Protein AF-A0AAV7UGP8-F1 (afdb_monomer)

Structure (mmCIF, N/CA/C/O backbone):
data_AF-A0AAV7UGP8-F1
#
_entry.id   AF-A0AAV7UGP8-F1
#
loop_
_atom_site.group_PDB
_atom_site.id
_atom_site.type_symbol
_atom_site.label_atom_id
_atom_site.label_alt_id
_atom_site.label_comp_id
_atom_site.label_asym_id
_atom_site.label_entity_id
_atom_site.label_seq_id
_atom_site.pdbx_PDB_ins_code
_atom_site.Cartn_x
_atom_site.Cartn_y
_atom_site.Cartn_z
_atom_site.occupancy
_atom_site.B_iso_or_equiv
_atom_site.auth_seq_id
_atom_site.auth_comp_id
_atom_site.auth_asym_id
_atom_site.auth_atom_id
_atom_site.pdbx_PDB_model_num
ATOM 1 N N . MET A 1 1 ? 18.758 15.393 -2.197 1.00 51.97 1 MET A N 1
ATOM 2 C CA . MET A 1 1 ? 19.841 15.661 -3.174 1.00 51.97 1 MET A CA 1
ATOM 3 C C . MET A 1 1 ? 19.846 14.653 -4.324 1.00 51.97 1 MET A C 1
ATOM 5 O O . MET A 1 1 ? 19.857 15.101 -5.458 1.00 51.97 1 MET A O 1
ATOM 9 N N . ARG A 1 2 ? 19.736 13.336 -4.076 1.00 69.69 2 ARG A N 1
ATOM 10 C CA . ARG A 1 2 ? 19.696 12.312 -5.143 1.00 69.69 2 ARG A CA 1
ATOM 11 C C . ARG A 1 2 ? 18.508 12.384 -6.105 1.00 69.69 2 ARG A C 1
ATOM 13 O O . ARG A 1 2 ? 18.719 12.202 -7.291 1.00 69.69 2 ARG A O 1
ATOM 20 N N . GLY A 1 3 ? 17.309 12.749 -5.644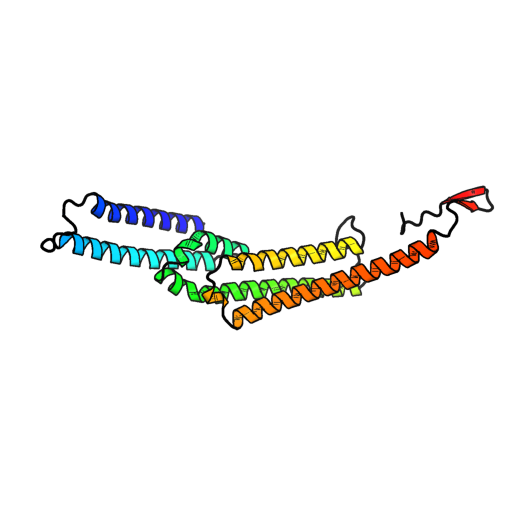 1.00 77.06 3 GLY A N 1
ATOM 21 C CA . GLY A 1 3 ? 16.155 12.913 -6.545 1.00 77.06 3 GLY A CA 1
ATOM 22 C C . GLY A 1 3 ? 16.408 13.893 -7.700 1.00 77.06 3 GLY A C 1
ATOM 23 O O . GLY A 1 3 ? 15.997 13.623 -8.817 1.00 77.06 3 GLY A O 1
ATOM 24 N N . LYS A 1 4 ? 17.168 14.975 -7.462 1.00 82.94 4 LYS A N 1
ATOM 25 C CA . LYS A 1 4 ? 17.559 15.919 -8.521 1.00 82.94 4 LYS A CA 1
ATOM 26 C C . LYS A 1 4 ? 18.485 15.263 -9.552 1.00 82.94 4 LYS A C 1
ATOM 28 O O . LYS A 1 4 ? 18.285 15.472 -10.737 1.00 82.94 4 LYS A O 1
ATOM 33 N N . ILE A 1 5 ? 19.444 14.458 -9.091 1.00 84.31 5 ILE A N 1
ATOM 34 C CA . ILE A 1 5 ? 20.385 13.727 -9.953 1.00 84.31 5 ILE A CA 1
ATOM 35 C C . ILE A 1 5 ? 19.620 12.726 -10.825 1.00 84.31 5 ILE A C 1
ATOM 37 O O . ILE A 1 5 ? 19.787 12.725 -12.034 1.00 84.31 5 ILE A O 1
ATOM 41 N N . LEU A 1 6 ? 18.713 11.942 -10.232 1.00 82.38 6 LEU A N 1
ATOM 42 C CA . LEU A 1 6 ? 17.893 10.983 -10.979 1.00 82.38 6 LEU A CA 1
ATOM 43 C C . LEU A 1 6 ? 16.985 11.680 -12.004 1.00 82.38 6 LEU A C 1
ATOM 45 O O . LEU A 1 6 ? 16.821 11.191 -13.115 1.00 82.38 6 LEU A O 1
ATOM 49 N N . SER A 1 7 ? 16.407 12.836 -11.660 1.00 85.81 7 SER A N 1
ATOM 50 C CA . SER A 1 7 ? 15.623 13.630 -12.613 1.00 85.81 7 SER A CA 1
ATOM 51 C C . SER A 1 7 ? 16.471 14.195 -13.755 1.00 85.81 7 SER A C 1
ATOM 53 O O . SER A 1 7 ? 15.992 14.259 -14.882 1.00 85.81 7 SER A O 1
ATOM 55 N N . GLU A 1 8 ? 17.712 14.594 -13.479 1.00 89.00 8 GLU A N 1
ATOM 56 C CA . GLU A 1 8 ? 18.659 15.075 -14.488 1.00 89.00 8 GLU A CA 1
ATOM 57 C C . GLU A 1 8 ? 19.103 13.939 -15.422 1.00 89.00 8 GLU A C 1
ATOM 59 O O . GLU A 1 8 ? 19.105 14.122 -16.634 1.00 89.00 8 GLU A O 1
ATOM 64 N N . GLU A 1 9 ? 19.345 12.734 -14.892 1.00 87.75 9 GLU A N 1
ATOM 65 C CA . GLU A 1 9 ? 19.593 11.536 -15.706 1.00 87.75 9 GLU A CA 1
ATOM 66 C C . GLU A 1 9 ? 18.414 11.221 -16.639 1.00 87.75 9 GLU A C 1
ATOM 68 O O . GLU A 1 9 ? 18.616 11.029 -17.836 1.00 87.75 9 GLU A O 1
ATOM 73 N N . ILE A 1 10 ? 17.174 11.237 -16.130 1.00 87.19 10 ILE A N 1
ATOM 74 C CA . ILE A 1 10 ? 15.971 11.032 -16.960 1.00 87.19 10 ILE A CA 1
ATOM 75 C C . ILE A 1 10 ? 15.866 12.106 -18.049 1.00 87.19 10 ILE A C 1
ATOM 77 O O . ILE A 1 10 ? 15.453 11.812 -19.172 1.00 87.19 10 ILE A O 1
ATOM 81 N N . HIS A 1 11 ? 16.228 13.351 -17.733 1.00 90.06 11 HIS A N 1
ATOM 82 C CA . HIS A 1 11 ? 16.195 14.440 -18.701 1.00 90.06 11 HIS A CA 1
ATOM 83 C C . HIS A 1 11 ? 17.183 14.206 -19.847 1.00 90.06 11 HIS A C 1
ATOM 85 O O . HIS A 1 11 ? 16.774 14.269 -21.005 1.00 90.06 11 HIS A O 1
ATOM 91 N N . ILE A 1 12 ? 18.429 13.846 -19.527 1.00 89.75 12 ILE A N 1
ATOM 92 C CA . ILE A 1 12 ? 19.464 13.518 -20.518 1.00 89.75 12 ILE A CA 1
ATOM 93 C C . ILE A 1 12 ? 19.011 12.343 -21.394 1.00 89.75 12 ILE A C 1
ATOM 95 O O . ILE A 1 12 ? 19.065 12.430 -22.617 1.00 89.75 12 ILE A O 1
ATOM 99 N N . MET A 1 13 ? 18.475 11.276 -20.793 1.00 89.88 13 MET A N 1
ATOM 100 C CA . MET A 1 13 ? 17.951 10.130 -21.549 1.00 89.88 13 MET A CA 1
ATOM 101 C C . MET A 1 13 ? 16.828 10.529 -22.513 1.00 89.88 13 MET A C 1
ATOM 103 O O . MET A 1 13 ? 16.733 9.999 -23.619 1.00 89.88 13 MET A O 1
ATOM 107 N N . ASN A 1 14 ? 15.965 11.463 -22.111 1.00 90.56 14 ASN A N 1
ATOM 108 C CA . ASN A 1 14 ? 14.909 11.965 -22.979 1.00 90.56 14 ASN A CA 1
ATOM 109 C C . ASN A 1 14 ? 15.473 12.799 -24.142 1.00 90.56 14 ASN A C 1
ATOM 111 O O . ASN A 1 14 ? 14.975 12.677 -25.256 1.00 90.56 14 ASN A O 1
ATOM 115 N N . GLU A 1 15 ? 16.509 13.611 -23.923 1.00 92.62 15 GLU A N 1
ATOM 116 C CA . GLU A 1 15 ? 17.191 14.325 -25.012 1.00 92.62 15 GLU A CA 1
ATOM 117 C C . GLU A 1 15 ? 17.842 13.353 -26.005 1.00 92.62 15 GLU A C 1
ATOM 119 O O . GLU A 1 15 ? 17.643 13.481 -27.215 1.00 92.62 15 GLU A O 1
ATOM 124 N N . GLU A 1 16 ? 18.540 12.329 -25.505 1.00 90.69 16 GLU A N 1
ATOM 125 C CA . GLU A 1 16 ? 19.128 11.276 -26.338 1.00 90.69 16 GLU A CA 1
ATOM 126 C C . GLU A 1 16 ? 18.055 10.532 -27.143 1.00 90.69 16 GLU A C 1
ATOM 128 O O . GLU A 1 16 ? 18.223 10.308 -28.342 1.00 90.69 16 GLU A O 1
ATOM 133 N N . PHE A 1 17 ? 16.919 10.199 -26.521 1.00 90.38 17 PHE A N 1
ATOM 134 C CA . PHE A 1 17 ? 15.774 9.598 -27.205 1.00 90.38 17 PHE A CA 1
ATOM 135 C C . PHE A 1 17 ? 15.282 10.462 -28.374 1.00 90.38 17 PHE A C 1
ATOM 137 O O . PHE A 1 17 ? 15.068 9.941 -29.472 1.00 90.38 17 PHE A O 1
ATOM 144 N N . GLN A 1 18 ? 15.114 11.771 -28.158 1.00 91.88 18 GLN A N 1
ATOM 145 C CA . GLN A 1 18 ? 14.632 12.690 -29.194 1.00 91.88 18 GLN A CA 1
ATOM 146 C C . GLN A 1 18 ? 15.603 12.775 -30.374 1.00 91.88 18 GLN A C 1
ATOM 148 O O . GLN A 1 18 ? 15.162 12.805 -31.522 1.00 91.88 18 GLN A O 1
ATOM 153 N N . GLU A 1 19 ? 16.910 12.760 -30.117 1.00 90.56 19 GLU A N 1
ATOM 154 C CA . GLU A 1 19 ? 17.912 12.814 -31.183 1.00 90.56 19 GLU A CA 1
ATOM 155 C C . GLU A 1 19 ? 17.916 11.538 -32.034 1.00 90.56 19 GLU A C 1
ATOM 157 O O . GLU A 1 19 ? 17.979 11.600 -33.261 1.00 90.56 19 GLU A O 1
ATOM 162 N N . ILE A 1 20 ? 17.762 10.366 -31.415 1.00 88.00 20 ILE A N 1
ATOM 163 C CA . ILE A 1 20 ? 17.655 9.104 -32.162 1.00 88.00 20 ILE A CA 1
ATOM 164 C C . ILE A 1 20 ? 16.360 9.087 -32.982 1.00 88.00 20 ILE A C 1
ATOM 166 O O . ILE A 1 20 ? 16.349 8.644 -34.129 1.00 88.00 20 ILE A O 1
ATOM 170 N N . TRP A 1 21 ? 15.263 9.585 -32.411 1.00 88.81 21 TRP A N 1
ATOM 171 C CA . TRP A 1 21 ? 13.988 9.683 -33.114 1.00 88.81 21 TRP A CA 1
ATOM 172 C C . TRP A 1 21 ? 14.045 10.650 -34.305 1.00 88.81 21 TRP A C 1
ATOM 174 O O . TRP A 1 21 ? 13.476 10.362 -35.362 1.00 88.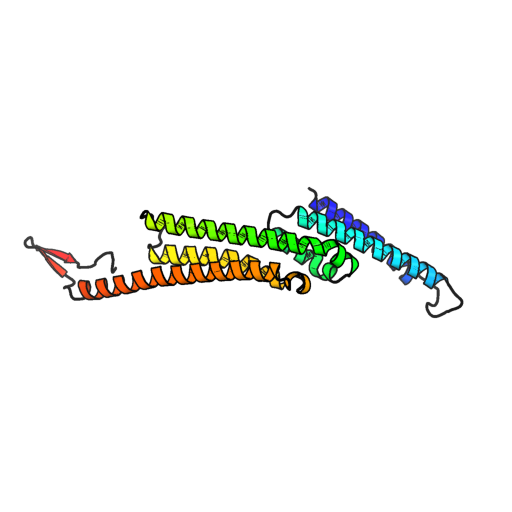81 21 TRP A O 1
ATOM 184 N N . ARG A 1 22 ? 14.788 11.755 -34.178 1.00 93.00 22 ARG A N 1
ATOM 185 C CA . ARG A 1 22 ? 15.008 12.730 -35.254 1.00 93.00 22 ARG A CA 1
ATOM 186 C C . ARG A 1 22 ? 15.620 12.087 -36.501 1.00 93.00 22 ARG A C 1
ATOM 188 O O . ARG A 1 22 ? 15.197 12.424 -37.603 1.00 93.00 22 ARG A O 1
ATOM 195 N N . VAL A 1 23 ? 16.526 11.115 -36.348 1.00 90.50 23 VAL A N 1
ATOM 196 C CA . VAL A 1 23 ? 17.113 10.375 -37.485 1.00 90.50 23 VAL A CA 1
ATOM 197 C C . VAL A 1 23 ? 16.028 9.757 -38.371 1.00 90.50 23 VAL A C 1
ATOM 199 O O . VAL A 1 23 ? 16.102 9.870 -39.592 1.00 90.50 23 VAL A O 1
ATOM 202 N N . PHE A 1 24 ? 14.980 9.173 -37.780 1.00 88.12 24 PHE A N 1
ATOM 203 C CA . PHE A 1 24 ? 13.864 8.618 -38.552 1.00 88.12 24 PHE A CA 1
ATOM 204 C C . PHE A 1 24 ? 12.996 9.705 -39.181 1.00 88.12 24 PHE A C 1
ATOM 206 O O . PHE A 1 24 ? 12.569 9.553 -40.323 1.00 88.12 24 PHE A O 1
ATOM 213 N N . GLN A 1 25 ? 12.747 10.807 -38.468 1.00 89.19 25 GLN A N 1
ATOM 214 C CA . GLN A 1 25 ? 11.935 11.914 -38.984 1.00 89.19 25 GLN A CA 1
ATOM 215 C C . GLN A 1 25 ? 12.581 12.624 -40.179 1.00 89.19 25 GLN A C 1
ATOM 217 O O . GLN A 1 25 ? 11.877 13.061 -41.085 1.00 89.19 25 GLN A O 1
ATOM 222 N N . GLU A 1 26 ? 13.908 12.744 -40.176 1.00 92.88 26 GLU A N 1
ATOM 223 C CA . GLU A 1 26 ? 14.679 13.448 -41.207 1.00 92.88 26 GLU A CA 1
ATOM 224 C C . GLU A 1 26 ? 15.231 12.507 -42.290 1.00 92.88 26 GLU A C 1
ATOM 226 O O . GLU A 1 26 ? 15.856 12.960 -43.258 1.00 92.88 26 GLU A O 1
ATOM 231 N N . SER A 1 27 ? 14.991 11.199 -42.149 1.00 90.12 27 SER A N 1
ATOM 232 C CA . SER A 1 27 ? 15.411 10.198 -43.124 1.00 90.12 27 SER A CA 1
ATOM 233 C C . SER A 1 27 ? 14.781 10.447 -44.499 1.00 90.12 27 SER A C 1
ATOM 235 O O . SER A 1 27 ? 13.629 10.859 -44.632 1.00 90.12 27 SER A O 1
ATOM 237 N N . LYS A 1 28 ? 15.568 10.215 -45.555 1.00 91.81 28 LYS A N 1
ATOM 238 C CA . LYS A 1 28 ? 15.144 10.394 -46.958 1.00 91.81 28 LYS A CA 1
ATOM 239 C C . LYS A 1 28 ? 14.916 9.073 -47.690 1.00 91.81 28 LYS A C 1
ATOM 241 O O . LYS A 1 28 ? 14.531 9.088 -48.857 1.00 91.81 28 LYS A O 1
ATOM 246 N N . TYR A 1 29 ? 15.215 7.954 -47.036 1.00 89.81 29 TYR A N 1
ATOM 247 C CA . TYR A 1 29 ? 15.029 6.622 -47.591 1.00 89.81 29 TYR A CA 1
ATOM 248 C C . TYR A 1 29 ? 13.560 6.191 -47.501 1.00 89.81 29 TYR A C 1
ATOM 250 O O . TYR A 1 29 ? 12.836 6.616 -46.604 1.00 89.81 29 TYR A O 1
ATOM 258 N N . ASP A 1 30 ? 13.125 5.332 -48.425 1.00 88.62 30 ASP A N 1
ATOM 259 C CA . ASP A 1 30 ? 11.835 4.643 -48.328 1.00 88.62 30 ASP A CA 1
ATOM 260 C C . ASP A 1 30 ? 11.996 3.409 -47.418 1.00 88.62 30 ASP A C 1
ATOM 262 O O . ASP A 1 30 ? 12.749 2.499 -47.776 1.00 88.62 30 ASP A O 1
ATOM 266 N N . PRO A 1 31 ? 11.310 3.329 -46.259 1.00 86.00 31 PRO A N 1
ATOM 267 C CA . PRO A 1 31 ? 11.387 2.173 -45.362 1.00 86.00 31 PRO A CA 1
ATOM 268 C C . PRO A 1 31 ? 10.914 0.853 -45.991 1.00 86.00 31 PRO A C 1
ATOM 270 O O . PRO A 1 31 ? 11.169 -0.214 -45.433 1.00 86.00 31 PRO A O 1
ATOM 273 N N . LEU A 1 32 ? 10.201 0.908 -47.122 1.00 87.94 32 LEU A N 1
ATOM 274 C CA . LEU A 1 32 ? 9.706 -0.262 -47.850 1.00 87.94 32 LEU A CA 1
ATOM 275 C C . LEU A 1 32 ? 10.648 -0.711 -48.981 1.00 87.94 32 LEU A C 1
ATOM 277 O O . LEU A 1 32 ? 10.407 -1.756 -49.596 1.00 87.94 32 LEU A O 1
ATOM 281 N N . ASP A 1 33 ? 11.728 0.030 -49.251 1.00 91.75 33 ASP A N 1
ATOM 282 C CA . ASP A 1 33 ? 12.728 -0.361 -50.244 1.00 91.75 33 ASP A CA 1
ATOM 283 C C . ASP A 1 33 ? 13.669 -1.439 -49.687 1.00 91.75 33 ASP A C 1
ATOM 285 O O . ASP A 1 33 ? 14.657 -1.165 -49.011 1.00 91.75 33 ASP A O 1
ATOM 289 N N . TYR A 1 34 ? 13.399 -2.693 -50.049 1.00 86.81 34 TYR A N 1
ATOM 290 C CA . TYR A 1 34 ? 14.199 -3.860 -49.662 1.00 86.81 34 TYR A CA 1
ATOM 291 C C . TYR A 1 34 ? 15.639 -3.859 -50.212 1.00 86.81 34 TYR A C 1
ATOM 293 O O . TYR A 1 34 ? 16.424 -4.742 -49.859 1.00 86.81 34 TYR A O 1
ATOM 301 N N . ARG A 1 35 ? 15.996 -2.925 -51.104 1.00 91.00 35 ARG A N 1
ATOM 302 C CA . ARG A 1 35 ? 17.366 -2.759 -51.615 1.00 91.00 35 ARG A CA 1
ATOM 303 C C . ARG A 1 35 ? 18.178 -1.786 -50.767 1.00 91.00 35 ARG A C 1
ATOM 305 O O . ARG A 1 35 ? 19.407 -1.866 -50.795 1.00 91.00 35 ARG A O 1
ATOM 312 N N . ASN A 1 36 ? 17.517 -0.898 -50.021 1.00 91.00 36 ASN A N 1
ATOM 313 C CA . ASN A 1 36 ? 18.170 0.038 -49.120 1.00 91.00 36 ASN A CA 1
ATOM 314 C C . ASN A 1 36 ? 18.209 -0.525 -47.688 1.00 91.00 36 ASN A C 1
ATOM 316 O O . ASN A 1 36 ? 17.188 -0.759 -47.049 1.00 91.00 36 ASN A O 1
ATOM 320 N N . MET A 1 37 ? 19.419 -0.719 -47.164 1.00 92.19 37 MET A N 1
ATOM 321 C CA . MET A 1 37 ? 19.646 -1.262 -45.822 1.00 92.19 37 MET A CA 1
ATOM 322 C C . MET A 1 37 ? 19.808 -0.182 -44.738 1.00 92.19 37 MET A C 1
ATOM 324 O O . MET A 1 37 ? 19.963 -0.537 -43.569 1.00 92.19 37 MET A O 1
ATOM 328 N N . GLU A 1 38 ? 19.772 1.109 -45.089 1.00 91.38 38 GLU A N 1
ATOM 329 C CA . GLU A 1 38 ? 19.917 2.236 -44.152 1.00 91.38 38 GLU A CA 1
ATOM 330 C C . GLU A 1 38 ? 18.834 2.208 -43.069 1.00 91.38 38 GLU A C 1
ATOM 332 O O . GLU A 1 38 ? 19.164 2.232 -41.883 1.00 91.38 38 GLU A O 1
ATOM 337 N N . PHE A 1 39 ? 17.566 2.008 -43.453 1.00 90.88 39 PHE A N 1
ATOM 338 C CA . PHE A 1 39 ? 16.469 1.846 -42.492 1.00 90.88 39 PHE A CA 1
ATOM 339 C C . PHE A 1 39 ? 16.740 0.703 -41.506 1.00 90.88 39 PHE A C 1
ATOM 341 O O . PHE A 1 39 ? 16.558 0.861 -40.301 1.00 90.88 39 PHE A O 1
ATOM 348 N N . LEU A 1 40 ? 17.208 -0.453 -41.994 1.00 91.00 40 LEU A N 1
ATOM 349 C CA . LEU A 1 40 ? 17.489 -1.601 -41.131 1.00 91.00 40 LEU A CA 1
ATOM 350 C C . LEU A 1 40 ? 18.637 -1.307 -40.154 1.00 91.00 40 LEU A C 1
ATOM 352 O O . LEU A 1 40 ? 18.608 -1.770 -39.012 1.00 91.00 40 LEU A O 1
ATOM 356 N N . HIS A 1 41 ? 19.657 -0.572 -40.596 1.00 91.50 41 HIS A N 1
ATOM 357 C CA . HIS A 1 41 ? 20.770 -0.158 -39.747 1.00 91.50 41 HIS A CA 1
ATOM 358 C C . HIS A 1 41 ? 20.302 0.797 -38.640 1.00 91.50 41 HIS A C 1
ATOM 360 O O . HIS A 1 41 ? 20.561 0.536 -37.461 1.00 91.50 41 HIS A O 1
ATOM 366 N N . ASP A 1 42 ? 19.548 1.835 -38.999 1.00 91.94 42 ASP A N 1
ATOM 367 C CA . ASP A 1 42 ? 19.021 2.812 -38.043 1.00 91.94 42 ASP A CA 1
ATOM 368 C C . ASP A 1 42 ? 18.027 2.164 -37.076 1.00 91.94 42 ASP A C 1
ATOM 370 O O . ASP A 1 42 ? 18.114 2.368 -35.865 1.00 91.94 42 ASP A O 1
ATOM 374 N N . TYR A 1 43 ? 17.151 1.285 -37.570 1.00 91.44 43 TYR A N 1
ATOM 375 C CA . TYR A 1 43 ? 16.221 0.509 -36.748 1.00 91.44 43 TYR A CA 1
ATOM 376 C C . TYR A 1 43 ? 16.940 -0.386 -35.731 1.00 91.44 43 TYR A C 1
ATOM 378 O O . TYR A 1 43 ? 16.545 -0.450 -34.561 1.00 91.44 43 TYR A O 1
ATOM 386 N N . LYS A 1 44 ? 18.021 -1.067 -36.137 1.00 92.62 44 LYS A N 1
ATOM 387 C CA . LYS A 1 44 ? 18.835 -1.878 -35.217 1.00 92.62 44 LYS A CA 1
ATOM 388 C C . LYS A 1 44 ? 19.471 -1.016 -34.133 1.00 92.62 44 LYS A C 1
ATOM 390 O O . LYS A 1 44 ? 19.400 -1.388 -32.962 1.00 92.62 44 LYS A O 1
ATOM 395 N N . ARG A 1 45 ? 20.052 0.128 -34.504 1.00 91.50 45 ARG A N 1
ATOM 396 C CA . ARG A 1 45 ? 20.643 1.079 -33.553 1.00 91.50 45 ARG A CA 1
ATOM 397 C C . ARG A 1 45 ? 19.596 1.610 -32.573 1.00 91.50 45 ARG A C 1
ATOM 399 O O . ARG A 1 45 ? 19.823 1.562 -31.367 1.00 91.50 45 ARG A O 1
ATOM 406 N N . TYR A 1 46 ? 18.439 2.029 -33.078 1.00 91.50 46 TYR A N 1
ATOM 407 C CA . TYR A 1 46 ? 17.308 2.479 -32.268 1.00 91.50 46 TYR A CA 1
ATOM 408 C C . TYR A 1 46 ? 16.872 1.414 -31.269 1.00 91.50 46 TYR A C 1
ATOM 410 O O . TYR A 1 46 ? 16.779 1.683 -30.077 1.00 91.50 46 TYR A O 1
ATOM 418 N N . THR A 1 47 ? 16.672 0.180 -31.732 1.00 92.19 47 THR A N 1
ATOM 419 C CA . THR A 1 47 ? 16.228 -0.927 -30.876 1.00 92.19 47 THR A CA 1
ATOM 420 C C . THR A 1 47 ? 17.255 -1.236 -29.783 1.00 92.19 47 THR A C 1
ATOM 422 O O . THR A 1 47 ? 16.888 -1.452 -28.628 1.00 92.19 47 THR A O 1
ATOM 425 N N . GLN A 1 48 ? 18.551 -1.218 -30.113 1.00 93.00 48 GLN A N 1
ATOM 426 C CA . GLN A 1 48 ? 19.625 -1.388 -29.129 1.00 93.00 48 GLN A CA 1
ATOM 427 C C . GLN A 1 48 ? 19.620 -0.275 -28.076 1.00 93.00 48 GLN A C 1
ATOM 429 O O . GLN A 1 48 ? 19.762 -0.562 -26.888 1.00 93.00 48 GLN A O 1
ATOM 434 N N . GLN A 1 49 ? 19.418 0.977 -28.489 1.00 92.06 49 GLN A N 1
ATOM 435 C CA . GLN A 1 49 ? 19.363 2.113 -27.571 1.00 92.06 49 GLN A CA 1
ATOM 436 C C . GLN A 1 49 ? 18.093 2.110 -26.712 1.00 92.06 49 GLN A C 1
ATOM 438 O O . GLN A 1 49 ? 18.193 2.331 -25.511 1.00 92.06 49 GLN A O 1
ATOM 443 N N . MET A 1 50 ? 16.926 1.759 -27.265 1.00 91.75 50 MET A N 1
ATOM 444 C CA . MET A 1 50 ? 15.698 1.582 -26.477 1.00 91.75 50 MET A CA 1
ATOM 445 C C . MET A 1 50 ? 15.875 0.517 -25.396 1.00 91.75 50 MET A C 1
ATOM 447 O O . MET A 1 50 ? 15.481 0.733 -24.254 1.00 91.75 50 MET A O 1
ATOM 451 N N . ASN A 1 51 ? 16.521 -0.606 -25.719 1.00 93.38 51 ASN A N 1
ATOM 452 C CA . ASN A 1 51 ? 16.839 -1.617 -24.714 1.00 93.38 51 ASN A CA 1
ATOM 453 C C . ASN A 1 51 ? 17.774 -1.063 -23.631 1.00 93.38 51 ASN A C 1
ATOM 455 O O . ASN A 1 51 ? 17.563 -1.345 -22.453 1.00 93.38 51 ASN A O 1
ATOM 459 N N . ALA A 1 52 ? 18.791 -0.276 -23.995 1.00 93.44 52 ALA A N 1
ATOM 460 C CA . ALA A 1 52 ? 19.675 0.361 -23.019 1.00 93.44 52 ALA A CA 1
ATOM 461 C C . ALA A 1 52 ? 18.916 1.344 -22.105 1.00 93.44 52 ALA A C 1
ATOM 463 O O . ALA A 1 52 ? 19.112 1.314 -20.889 1.00 93.44 52 ALA A O 1
ATOM 464 N N . PHE A 1 53 ? 17.993 2.139 -22.657 1.00 93.75 53 PHE A N 1
ATOM 465 C CA . PHE A 1 53 ? 17.143 3.035 -21.872 1.00 93.75 53 PHE A CA 1
ATOM 466 C C . PHE A 1 53 ? 16.257 2.284 -20.880 1.00 93.75 53 PHE A C 1
ATOM 468 O O . PHE A 1 53 ? 16.116 2.730 -19.746 1.00 93.75 53 PHE A O 1
ATOM 475 N N . ASP A 1 54 ? 15.718 1.123 -21.248 1.00 94.81 54 ASP A N 1
ATOM 476 C CA . ASP A 1 54 ? 14.900 0.309 -20.338 1.00 94.81 54 ASP A CA 1
ATOM 477 C C . ASP A 1 54 ? 15.703 -0.187 -19.146 1.00 94.81 54 ASP A C 1
ATOM 479 O O . ASP A 1 54 ? 15.237 -0.119 -18.012 1.00 94.81 54 ASP A O 1
ATOM 483 N N . HIS A 1 55 ? 16.929 -0.649 -19.390 1.00 95.56 55 HIS A N 1
ATOM 484 C CA . HIS A 1 55 ? 17.828 -1.068 -18.320 1.00 95.56 55 HIS A CA 1
ATOM 485 C C . HIS A 1 55 ? 18.173 0.103 -17.394 1.00 95.56 55 HIS A C 1
ATOM 487 O O . HIS A 1 55 ? 18.171 -0.051 -16.173 1.00 95.56 55 HIS A O 1
ATOM 493 N N . HIS A 1 56 ? 18.434 1.288 -17.952 1.00 94.38 56 HIS A N 1
ATOM 494 C CA . HIS A 1 56 ? 18.755 2.470 -17.150 1.00 94.38 56 HIS A CA 1
ATOM 495 C C . HIS A 1 56 ? 17.536 2.949 -16.349 1.00 94.38 56 HIS A C 1
ATOM 497 O O . HIS A 1 56 ? 17.640 3.113 -15.134 1.00 94.38 56 HIS A O 1
ATOM 503 N N . LEU A 1 57 ? 16.353 3.058 -16.962 1.00 94.12 57 LEU A N 1
ATOM 504 C CA . LEU A 1 57 ? 15.112 3.400 -16.254 1.00 94.12 57 LEU A CA 1
ATOM 505 C C . LEU A 1 57 ? 14.795 2.396 -15.143 1.00 94.12 57 LEU A C 1
ATOM 507 O O . LEU A 1 57 ? 14.396 2.802 -14.052 1.00 94.12 57 LEU A O 1
ATOM 511 N N . ALA A 1 58 ? 15.015 1.102 -15.383 1.00 94.75 58 ALA A N 1
ATOM 512 C CA . ALA A 1 58 ? 14.853 0.075 -14.361 1.00 94.75 58 ALA A CA 1
ATOM 513 C C . ALA A 1 58 ? 15.824 0.268 -13.188 1.00 94.75 58 ALA A C 1
ATOM 515 O O . ALA A 1 58 ? 15.426 0.130 -12.033 1.00 94.75 58 ALA A O 1
ATOM 516 N N . ASN A 1 59 ? 17.080 0.632 -13.457 1.00 93.94 59 ASN A N 1
ATOM 517 C CA . ASN A 1 59 ? 18.056 0.939 -12.412 1.00 93.94 59 ASN A CA 1
ATOM 518 C C . ASN A 1 59 ? 17.648 2.172 -11.597 1.00 93.94 59 ASN A C 1
ATOM 520 O O . ASN A 1 59 ? 17.683 2.122 -10.368 1.00 93.94 59 ASN A O 1
ATOM 524 N N . ILE A 1 60 ? 17.205 3.245 -12.256 1.00 93.19 60 ILE A N 1
ATOM 525 C CA . ILE A 1 60 ? 16.706 4.455 -11.586 1.00 93.19 60 ILE A CA 1
ATOM 526 C C .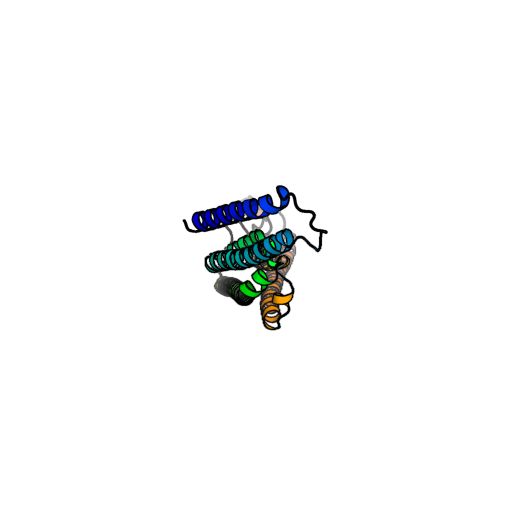 ILE A 1 60 ? 15.508 4.116 -10.697 1.00 93.19 60 ILE A C 1
ATOM 528 O O . ILE A 1 60 ? 15.478 4.510 -9.531 1.00 93.19 60 ILE A O 1
ATOM 532 N N . LEU A 1 61 ? 14.548 3.348 -11.219 1.00 93.25 61 LEU A N 1
ATOM 533 C CA . LEU A 1 61 ? 13.384 2.888 -10.469 1.00 93.25 61 LEU A CA 1
ATOM 534 C C . LEU A 1 61 ? 13.796 2.054 -9.247 1.00 93.25 61 LEU A C 1
ATOM 536 O O . LEU A 1 61 ? 13.312 2.305 -8.145 1.00 93.25 61 LEU A O 1
ATOM 540 N N . ASN A 1 62 ? 14.713 1.100 -9.417 1.00 94.25 62 ASN A N 1
ATOM 541 C CA . ASN A 1 62 ? 15.243 0.278 -8.329 1.00 94.25 62 ASN A CA 1
ATOM 542 C C . ASN A 1 62 ? 15.892 1.134 -7.232 1.00 94.25 62 ASN A C 1
ATOM 544 O O . ASN A 1 62 ? 15.621 0.933 -6.049 1.00 94.25 62 ASN A O 1
ATOM 548 N N . VAL A 1 63 ? 16.728 2.105 -7.606 1.00 93.44 63 VAL A N 1
ATOM 549 C CA . VAL A 1 63 ? 17.365 3.022 -6.650 1.00 93.44 63 VAL A CA 1
ATOM 550 C C . VAL A 1 63 ? 16.311 3.864 -5.930 1.00 93.44 63 VAL A C 1
ATOM 552 O O . VAL A 1 63 ? 16.300 3.902 -4.702 1.00 93.44 63 VAL A O 1
ATOM 555 N N . ALA A 1 64 ? 15.385 4.480 -6.668 1.00 92.75 64 ALA A N 1
ATOM 556 C CA . ALA A 1 64 ? 14.330 5.314 -6.095 1.00 92.75 64 ALA A CA 1
ATOM 557 C C . ALA A 1 64 ? 13.411 4.531 -5.142 1.00 92.75 64 ALA A C 1
ATOM 559 O O . ALA A 1 64 ? 13.018 5.046 -4.095 1.00 92.75 64 ALA A O 1
ATOM 560 N N . PHE A 1 65 ? 13.088 3.280 -5.481 1.00 94.06 65 PHE A N 1
ATOM 561 C CA . PHE A 1 65 ? 12.291 2.396 -4.637 1.00 94.06 65 PHE A CA 1
ATOM 562 C C . PHE A 1 65 ? 13.040 2.008 -3.357 1.00 94.06 65 PHE A C 1
ATOM 564 O O . PHE A 1 65 ? 12.492 2.135 -2.264 1.00 94.06 65 PHE A O 1
ATOM 571 N N . ASN A 1 66 ? 14.302 1.590 -3.467 1.00 92.44 66 ASN A N 1
ATOM 572 C CA . ASN A 1 66 ? 15.097 1.160 -2.313 1.00 92.44 66 ASN A CA 1
AT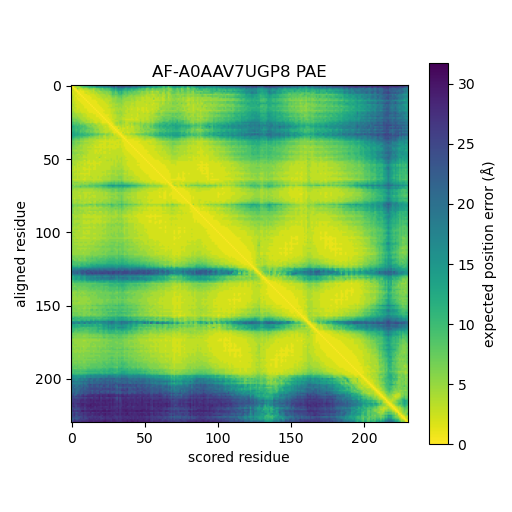OM 573 C C . ASN A 1 66 ? 15.439 2.309 -1.350 1.00 92.44 66 ASN A C 1
ATOM 575 O O . ASN A 1 66 ? 15.630 2.076 -0.160 1.00 92.44 66 ASN A O 1
ATOM 579 N N . GLU A 1 67 ? 15.489 3.550 -1.837 1.00 90.88 67 GLU A N 1
ATOM 580 C CA . GLU A 1 67 ? 15.668 4.748 -1.004 1.00 90.88 67 GLU A CA 1
ATOM 581 C C . GLU A 1 67 ? 14.354 5.283 -0.402 1.00 90.88 67 GLU A C 1
ATOM 583 O O . GLU A 1 67 ? 14.356 6.301 0.297 1.00 90.88 67 GLU A O 1
ATOM 588 N N . SER A 1 68 ? 13.215 4.635 -0.661 1.00 91.69 68 SER A N 1
ATOM 589 C CA . SER A 1 68 ? 11.922 5.099 -0.161 1.00 91.69 68 SER A CA 1
ATOM 590 C C . SER A 1 68 ? 11.787 4.922 1.361 1.00 91.69 68 SER A C 1
ATOM 592 O O . SER A 1 68 ? 11.992 3.848 1.927 1.00 91.69 68 SER A O 1
ATOM 594 N N . ASN A 1 69 ? 11.381 5.992 2.052 1.00 87.31 69 ASN A N 1
ATOM 595 C CA . ASN A 1 69 ? 11.208 5.998 3.510 1.00 87.31 69 ASN A CA 1
ATOM 596 C C . ASN A 1 69 ? 9.827 5.463 3.934 1.00 87.31 69 ASN A C 1
ATOM 598 O O . ASN A 1 69 ? 9.073 6.146 4.625 1.00 87.31 69 ASN A O 1
ATOM 602 N N . GLY A 1 70 ? 9.481 4.248 3.505 1.00 89.75 70 GLY A N 1
ATOM 603 C CA . GLY A 1 70 ? 8.217 3.586 3.843 1.00 89.75 70 GLY A CA 1
ATOM 604 C C . GLY A 1 70 ? 7.236 3.473 2.675 1.00 89.75 70 GLY A C 1
ATOM 605 O O . GLY A 1 70 ? 7.505 3.928 1.562 1.00 89.75 70 GLY A O 1
ATOM 606 N N . LEU A 1 71 ? 6.089 2.844 2.946 1.00 92.50 71 LEU A N 1
ATOM 607 C CA . LEU A 1 71 ? 5.117 2.429 1.927 1.00 92.50 71 LEU A CA 1
ATOM 608 C C . LEU A 1 71 ? 4.588 3.591 1.088 1.00 92.50 71 LEU A C 1
ATOM 610 O O . LEU A 1 71 ? 4.601 3.495 -0.133 1.00 92.50 71 LEU A O 1
ATOM 614 N N . ASP A 1 72 ? 4.208 4.714 1.703 1.00 91.44 72 ASP A N 1
ATOM 615 C CA . ASP A 1 72 ? 3.676 5.866 0.961 1.00 91.44 72 ASP A CA 1
ATOM 616 C C . ASP A 1 72 ? 4.665 6.398 -0.085 1.00 91.44 72 ASP A C 1
ATOM 618 O O . ASP A 1 72 ? 4.281 6.789 -1.187 1.00 91.44 72 ASP A O 1
ATOM 622 N N . SER A 1 73 ? 5.957 6.424 0.255 1.00 92.44 73 SER A N 1
ATOM 623 C CA . SER A 1 73 ? 7.003 6.871 -0.669 1.00 92.44 73 SER A CA 1
ATOM 624 C C . SER A 1 73 ? 7.252 5.832 -1.760 1.00 92.44 73 SER A C 1
ATOM 626 O O . SER A 1 73 ? 7.371 6.199 -2.928 1.00 92.44 73 SER A O 1
ATOM 628 N N . ALA A 1 74 ? 7.268 4.545 -1.400 1.00 93.75 74 ALA A N 1
ATOM 629 C CA . ALA A 1 74 ? 7.400 3.444 -2.348 1.00 93.75 74 ALA A CA 1
ATOM 630 C C . ALA A 1 74 ? 6.257 3.449 -3.378 1.00 93.75 74 ALA A C 1
ATOM 632 O O . ALA A 1 74 ? 6.505 3.379 -4.581 1.00 93.75 74 ALA A O 1
ATOM 633 N N . PHE A 1 75 ? 5.010 3.623 -2.929 1.00 92.50 75 PHE A N 1
ATOM 634 C CA . PHE A 1 75 ? 3.843 3.705 -3.8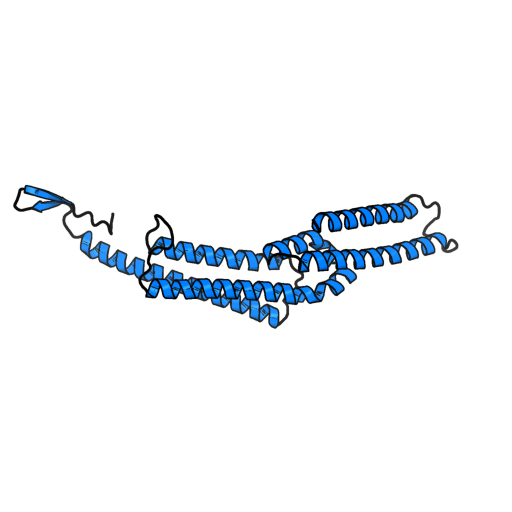06 1.00 92.50 75 PHE A CA 1
ATOM 635 C C . PHE A 1 75 ? 3.869 4.924 -4.721 1.00 92.50 75 PHE A C 1
ATOM 637 O O . PHE A 1 75 ? 3.513 4.801 -5.888 1.00 92.50 75 PHE A O 1
ATOM 644 N N . LYS A 1 76 ? 4.342 6.082 -4.247 1.00 91.56 76 LYS A N 1
ATOM 645 C CA . LYS A 1 76 ? 4.523 7.260 -5.112 1.00 91.56 76 LYS A CA 1
ATOM 646 C C . LYS A 1 76 ? 5.529 6.996 -6.228 1.00 91.56 76 LYS A C 1
ATOM 648 O O . LYS A 1 76 ? 5.268 7.365 -7.367 1.00 91.56 76 LYS A O 1
ATOM 653 N N . VAL A 1 77 ? 6.649 6.336 -5.926 1.00 92.06 77 VAL A N 1
ATOM 654 C CA . VAL A 1 77 ? 7.629 5.932 -6.949 1.00 92.06 77 VAL A CA 1
ATOM 655 C C . VAL A 1 77 ? 6.980 4.979 -7.956 1.00 92.06 77 VAL A C 1
ATOM 657 O O . VAL A 1 77 ? 7.061 5.218 -9.157 1.00 92.06 77 VAL A O 1
ATOM 660 N N . LEU A 1 78 ? 6.263 3.958 -7.481 1.00 91.75 78 LEU A N 1
ATOM 661 C CA . LEU A 1 78 ? 5.534 3.026 -8.348 1.00 91.75 78 LEU A CA 1
ATOM 662 C C . LEU A 1 78 ? 4.490 3.729 -9.223 1.00 91.75 78 LEU A C 1
ATOM 664 O O . LEU A 1 78 ? 4.348 3.385 -10.389 1.00 91.75 78 LEU A O 1
ATOM 668 N N . GLN A 1 79 ? 3.796 4.734 -8.691 1.00 89.81 79 GLN A N 1
ATOM 669 C CA . GLN A 1 79 ? 2.816 5.519 -9.435 1.00 89.81 79 GLN A CA 1
ATOM 670 C C . GLN A 1 79 ? 3.477 6.372 -10.528 1.00 89.81 79 GLN A C 1
ATOM 672 O O . GLN A 1 79 ? 2.952 6.446 -11.636 1.00 89.81 79 GLN A O 1
ATOM 677 N N . ILE A 1 80 ? 4.635 6.983 -10.246 1.00 89.06 80 ILE A N 1
ATOM 678 C CA . ILE A 1 80 ? 5.401 7.771 -11.228 1.00 89.06 80 ILE A CA 1
ATOM 679 C C . ILE A 1 80 ? 5.890 6.883 -12.381 1.00 89.06 80 ILE A C 1
ATOM 681 O O . ILE A 1 80 ? 5.818 7.284 -13.539 1.00 89.06 80 ILE A O 1
ATOM 685 N N . PHE A 1 81 ? 6.354 5.669 -12.075 1.00 88.88 81 PHE A N 1
ATOM 686 C CA . PHE A 1 81 ? 6.871 4.710 -13.060 1.00 88.88 81 PHE A CA 1
ATOM 687 C C . PHE A 1 81 ? 5.808 3.715 -13.564 1.00 88.88 81 PHE A C 1
ATOM 689 O O . PHE A 1 81 ? 6.153 2.741 -14.230 1.00 88.88 81 PHE A O 1
ATOM 696 N N . GLY A 1 82 ? 4.523 3.939 -13.271 1.00 85.69 82 GLY A N 1
ATOM 697 C CA . GLY A 1 82 ? 3.462 2.939 -13.437 1.00 85.69 82 GLY A CA 1
ATOM 698 C C . GLY A 1 82 ? 3.369 2.347 -14.844 1.00 85.69 82 GLY A C 1
ATOM 699 O O . GLY A 1 82 ? 3.436 1.133 -15.002 1.00 85.69 82 GLY A O 1
ATOM 700 N N . SER A 1 83 ? 3.305 3.188 -15.879 1.00 86.81 83 SER A N 1
ATOM 701 C CA . SER A 1 83 ? 3.265 2.725 -17.277 1.00 86.81 83 SER A CA 1
ATOM 702 C C . SER A 1 83 ? 4.585 2.101 -17.745 1.00 86.81 83 SER A C 1
ATOM 704 O O . SER A 1 83 ? 4.598 1.251 -18.630 1.00 86.81 83 SER A O 1
ATOM 706 N N . LEU A 1 84 ? 5.715 2.478 -17.140 1.00 89.06 84 LEU A N 1
ATOM 707 C CA . LEU A 1 84 ? 7.023 1.909 -17.470 1.00 89.06 84 LEU A CA 1
ATOM 708 C C . LEU A 1 84 ? 7.160 0.468 -16.960 1.00 89.06 84 LEU A C 1
ATOM 710 O O . LEU A 1 84 ? 7.864 -0.329 -17.574 1.00 89.06 84 LEU A O 1
ATOM 714 N N . LEU A 1 85 ? 6.446 0.107 -15.890 1.00 89.75 85 LEU A N 1
ATOM 715 C CA . LEU A 1 85 ? 6.399 -1.259 -15.358 1.00 89.75 85 LEU A CA 1
ATOM 716 C C . LEU A 1 85 ? 5.662 -2.255 -16.266 1.00 89.75 85 LEU A C 1
ATOM 718 O O . LEU A 1 85 ? 5.772 -3.460 -16.037 1.00 89.75 85 LEU A O 1
ATOM 722 N N . GLU A 1 86 ? 4.942 -1.784 -17.287 1.00 88.81 86 GLU A N 1
ATOM 723 C CA . GLU A 1 86 ? 4.364 -2.633 -18.339 1.00 88.81 86 GLU A CA 1
ATOM 724 C C . GLU A 1 86 ? 5.433 -3.114 -19.336 1.00 88.81 86 GLU A C 1
ATOM 726 O O . GLU A 1 86 ? 5.225 -4.088 -20.061 1.00 88.81 86 GLU A O 1
ATOM 731 N N . ARG A 1 87 ? 6.607 -2.463 -19.371 1.00 92.12 87 ARG A N 1
ATOM 732 C CA . ARG A 1 87 ? 7.696 -2.828 -20.284 1.00 92.12 87 ARG A CA 1
ATOM 733 C C . ARG A 1 87 ? 8.445 -4.056 -19.750 1.00 92.12 87 ARG A C 1
ATOM 735 O O . ARG A 1 87 ? 8.908 -4.020 -18.608 1.00 92.12 87 ARG A O 1
ATOM 742 N N . PRO A 1 88 ? 8.647 -5.120 -20.556 1.00 92.75 88 PRO A N 1
ATOM 743 C CA . PRO A 1 88 ? 9.169 -6.400 -20.066 1.00 92.75 88 PRO A CA 1
ATOM 744 C C . PRO A 1 88 ? 10.528 -6.319 -19.361 1.00 92.75 88 PRO A C 1
ATOM 746 O O . PRO A 1 88 ? 10.711 -6.935 -18.314 1.00 92.75 88 PRO A O 1
ATOM 749 N N . ILE A 1 89 ? 11.471 -5.539 -19.904 1.00 94.75 89 ILE A N 1
ATOM 750 C CA . ILE A 1 89 ? 12.815 -5.389 -19.324 1.00 94.75 89 ILE A CA 1
ATOM 751 C C . ILE A 1 89 ? 12.709 -4.754 -17.933 1.00 94.75 89 ILE A C 1
ATOM 753 O O . ILE A 1 89 ? 13.219 -5.308 -16.961 1.00 94.75 89 ILE A O 1
ATOM 757 N N . ILE A 1 90 ? 11.977 -3.642 -17.824 1.00 94.69 90 ILE A N 1
ATOM 758 C CA . ILE A 1 90 ? 11.790 -2.915 -16.563 1.00 94.69 90 ILE A CA 1
ATOM 759 C C . ILE A 1 90 ? 11.074 -3.795 -15.540 1.00 94.69 90 ILE A C 1
ATOM 761 O O . ILE A 1 90 ? 11.535 -3.913 -14.406 1.00 94.69 90 ILE A O 1
ATOM 765 N N . ASN A 1 91 ? 9.993 -4.462 -15.950 1.00 92.25 91 ASN A N 1
ATOM 766 C CA . ASN A 1 91 ? 9.241 -5.362 -15.085 1.00 92.25 91 ASN A CA 1
ATOM 767 C C . ASN A 1 91 ? 10.126 -6.482 -14.521 1.00 92.25 91 ASN A C 1
ATOM 769 O O . ASN A 1 91 ? 10.143 -6.697 -13.313 1.00 92.25 91 ASN A O 1
ATOM 773 N N . SER A 1 92 ? 10.911 -7.140 -15.381 1.00 93.56 92 SER A N 1
ATOM 774 C CA . SER A 1 92 ? 11.781 -8.251 -14.982 1.00 93.56 92 SER A CA 1
ATOM 775 C C . SER A 1 92 ? 12.849 -7.834 -13.966 1.00 93.56 92 SER A C 1
ATOM 777 O O . SER A 1 92 ? 13.094 -8.552 -12.998 1.00 93.56 92 SER A O 1
ATOM 779 N N . LEU A 1 93 ? 13.440 -6.649 -14.144 1.00 94.56 93 LEU A N 1
ATOM 780 C CA . LEU A 1 93 ? 14.465 -6.109 -13.252 1.00 94.56 93 LEU A CA 1
ATOM 781 C C . LEU A 1 93 ? 13.882 -5.575 -11.941 1.00 94.56 93 LEU A C 1
ATOM 783 O O . LEU A 1 93 ? 14.576 -5.562 -10.927 1.00 94.56 93 LEU A O 1
ATOM 787 N N . PHE A 1 94 ? 12.626 -5.127 -11.952 1.00 93.69 94 PHE A N 1
ATOM 788 C CA . PHE A 1 94 ? 11.941 -4.636 -10.761 1.00 93.69 94 PHE A CA 1
ATOM 789 C C . PHE A 1 94 ? 11.273 -5.755 -9.949 1.00 93.69 94 PHE A C 1
ATOM 791 O O . PHE A 1 94 ? 11.050 -5.591 -8.752 1.00 93.69 94 PHE A O 1
ATOM 798 N N . TYR A 1 95 ? 10.972 -6.899 -10.571 1.00 92.19 95 TYR A N 1
ATOM 799 C CA . TYR A 1 95 ? 10.184 -7.988 -9.987 1.00 92.19 95 TYR A CA 1
ATOM 800 C C . TYR A 1 95 ? 10.569 -8.383 -8.543 1.00 92.19 95 TYR A C 1
ATOM 802 O O . TYR A 1 95 ? 9.667 -8.514 -7.710 1.00 92.19 95 TYR A O 1
ATOM 810 N N . PRO A 1 96 ? 11.863 -8.506 -8.170 1.00 92.50 96 PRO A N 1
ATOM 811 C CA . PRO A 1 96 ? 12.251 -8.855 -6.799 1.00 92.50 96 PRO A CA 1
ATOM 812 C C . PRO A 1 96 ? 11.771 -7.855 -5.732 1.00 92.50 96 PRO A C 1
ATOM 814 O O . PRO A 1 96 ? 11.541 -8.233 -4.582 1.00 92.50 96 PRO A O 1
ATOM 817 N N . ASN A 1 97 ? 11.570 -6.586 -6.095 1.00 93.19 97 ASN A N 1
ATOM 818 C CA . ASN A 1 97 ? 11.146 -5.544 -5.161 1.00 93.19 97 ASN A CA 1
ATOM 819 C C . ASN A 1 97 ? 9.690 -5.682 -4.717 1.00 93.19 97 ASN A C 1
ATOM 821 O O . ASN A 1 97 ? 9.317 -5.096 -3.702 1.00 93.19 97 ASN A O 1
ATOM 825 N N . TYR A 1 98 ? 8.857 -6.462 -5.412 1.00 92.44 98 TYR A N 1
ATOM 826 C CA . TYR A 1 98 ? 7.496 -6.725 -4.939 1.00 92.44 98 TYR A CA 1
ATOM 827 C C . TYR A 1 98 ? 7.491 -7.503 -3.619 1.00 92.44 98 TYR A C 1
ATOM 829 O O . TYR A 1 98 ? 6.683 -7.205 -2.740 1.00 92.44 98 TYR A O 1
ATOM 837 N N . ALA A 1 99 ? 8.445 -8.418 -3.420 1.00 91.94 99 ALA A N 1
ATOM 838 C CA . ALA A 1 99 ? 8.627 -9.095 -2.137 1.00 91.94 99 ALA A CA 1
ATOM 839 C C . ALA A 1 99 ? 9.049 -8.109 -1.032 1.00 91.94 99 ALA A C 1
ATOM 841 O O . ALA A 1 99 ? 8.555 -8.173 0.095 1.00 91.94 99 ALA A O 1
ATOM 842 N N . VAL A 1 100 ? 9.913 -7.141 -1.363 1.00 93.50 100 VAL A N 1
ATOM 843 C CA . VAL A 1 100 ? 10.311 -6.066 -0.439 1.00 93.50 100 VAL A CA 1
ATOM 844 C C . VAL A 1 100 ? 9.109 -5.185 -0.084 1.00 93.50 100 VAL A C 1
ATOM 846 O O . VAL A 1 100 ? 8.883 -4.911 1.093 1.00 93.50 100 VAL A O 1
ATOM 849 N N . LEU A 1 101 ? 8.290 -4.805 -1.068 1.00 94.25 101 LEU A N 1
ATOM 850 C CA . LEU A 1 101 ? 7.062 -4.035 -0.858 1.00 94.25 101 LEU A CA 1
ATOM 851 C C . LEU A 1 101 ? 6.082 -4.767 0.076 1.00 94.25 101 LEU A C 1
ATOM 853 O O . LEU A 1 101 ? 5.532 -4.159 0.996 1.00 94.25 101 LEU A O 1
ATOM 857 N N . LEU A 1 102 ? 5.894 -6.075 -0.121 1.00 93.88 102 LEU A N 1
ATOM 858 C CA . LEU A 1 102 ? 5.067 -6.910 0.754 1.00 93.88 102 LEU A CA 1
ATOM 859 C C . LEU A 1 102 ? 5.631 -6.980 2.177 1.00 93.88 102 LEU A C 1
ATOM 861 O O . LEU A 1 102 ? 4.877 -6.828 3.136 1.00 93.88 102 LEU A O 1
ATOM 865 N N . SER A 1 103 ? 6.948 -7.129 2.329 1.00 94.06 103 SER A N 1
ATOM 866 C CA . SER A 1 103 ? 7.624 -7.107 3.634 1.00 94.06 103 SER A CA 1
ATOM 867 C C . SER A 1 103 ? 7.445 -5.763 4.357 1.00 94.06 103 SER A C 1
ATOM 869 O O . SER A 1 103 ? 7.176 -5.722 5.562 1.00 94.06 103 SER A O 1
ATOM 871 N N . MET A 1 104 ? 7.512 -4.644 3.626 1.00 95.12 104 MET A N 1
ATOM 872 C CA . MET A 1 104 ? 7.215 -3.314 4.170 1.00 95.12 104 MET A CA 1
ATOM 873 C C . MET A 1 104 ? 5.765 -3.224 4.665 1.00 95.12 104 MET A C 1
ATOM 875 O O . MET A 1 104 ? 5.526 -2.676 5.743 1.00 95.12 104 MET A O 1
ATOM 879 N N . PHE A 1 105 ? 4.808 -3.794 3.925 1.00 95.81 105 PHE A N 1
ATOM 880 C CA . PHE A 1 105 ? 3.403 -3.830 4.335 1.00 95.81 105 PHE A CA 1
ATOM 881 C C . PHE A 1 105 ? 3.176 -4.721 5.550 1.00 95.81 105 PHE A C 1
ATOM 883 O O . PHE A 1 105 ? 2.544 -4.291 6.511 1.00 95.81 105 PHE A O 1
ATOM 890 N N . GLU A 1 106 ? 3.772 -5.908 5.584 1.00 96.19 106 GLU A N 1
ATOM 891 C CA . GLU A 1 106 ? 3.720 -6.777 6.756 1.00 96.19 106 GLU A CA 1
ATOM 892 C C . GLU A 1 106 ? 4.276 -6.084 8.010 1.00 96.19 106 GLU A C 1
ATOM 894 O O . GLU A 1 106 ? 3.683 -6.159 9.091 1.00 96.19 106 GLU A O 1
ATOM 899 N N . LYS A 1 107 ? 5.391 -5.356 7.881 1.00 96.06 107 LYS A N 1
ATOM 900 C CA . LYS A 1 107 ? 5.959 -4.568 8.982 1.00 96.06 107 LYS A CA 1
ATOM 901 C C . LYS A 1 107 ? 4.983 -3.503 9.487 1.00 96.06 107 LYS A C 1
ATOM 903 O O . LYS A 1 107 ? 4.878 -3.310 10.700 1.00 96.06 107 LYS A O 1
ATOM 908 N N . GLU A 1 108 ? 4.263 -2.842 8.587 1.00 95.94 108 GLU A N 1
ATOM 909 C CA . GLU A 1 108 ? 3.250 -1.843 8.934 1.00 95.94 108 GLU A CA 1
ATOM 910 C C . GLU A 1 108 ? 2.034 -2.469 9.636 1.00 95.94 108 GLU A C 1
ATOM 912 O O . GLU A 1 108 ? 1.586 -1.956 10.665 1.00 95.94 108 GLU A O 1
ATOM 917 N N . ILE A 1 109 ? 1.561 -3.631 9.169 1.00 97.50 109 ILE A N 1
ATOM 918 C CA . ILE A 1 109 ? 0.508 -4.411 9.842 1.00 97.50 109 ILE A CA 1
ATOM 919 C C . ILE A 1 109 ? 0.950 -4.761 11.267 1.00 97.50 109 ILE A C 1
ATOM 921 O O . ILE A 1 109 ? 0.204 -4.556 12.224 1.00 97.50 109 ILE A O 1
ATOM 925 N N . ASN A 1 110 ? 2.180 -5.250 11.432 1.00 97.19 110 ASN A N 1
ATOM 926 C CA . ASN A 1 110 ? 2.729 -5.603 12.739 1.00 97.19 110 ASN A CA 1
ATOM 927 C C . ASN A 1 110 ? 2.873 -4.384 13.663 1.00 97.19 110 ASN A C 1
ATOM 929 O O . ASN A 1 110 ? 2.666 -4.499 14.871 1.00 97.19 110 ASN A O 1
ATOM 933 N N . CYS A 1 111 ? 3.199 -3.211 13.115 1.00 96.56 111 CYS A N 1
ATOM 934 C CA . CYS A 1 111 ? 3.191 -1.950 13.854 1.00 96.56 111 CYS A CA 1
ATOM 935 C C . CYS A 1 111 ? 1.780 -1.622 14.366 1.00 96.56 111 CYS A C 1
ATOM 937 O O . CYS A 1 111 ? 1.598 -1.381 15.559 1.00 96.56 111 CYS A O 1
ATOM 939 N N . CYS A 1 112 ? 0.770 -1.717 13.499 1.00 97.38 112 CYS A N 1
ATOM 940 C CA . CYS A 1 112 ? -0.624 -1.486 13.869 1.00 97.38 112 CYS A CA 1
ATOM 941 C C . CYS A 1 112 ? -1.1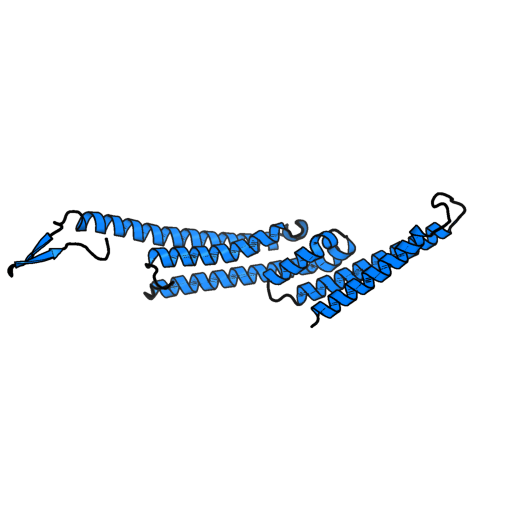26 -2.502 14.910 1.00 97.38 112 CYS A C 1
ATOM 943 O O . CYS A 1 112 ? -1.765 -2.110 15.885 1.00 97.38 112 CYS A O 1
ATOM 945 N N . LYS A 1 113 ? -0.761 -3.787 14.778 1.00 97.00 113 LYS A N 1
ATOM 946 C CA . LYS A 1 113 ? -1.058 -4.825 15.784 1.00 97.00 113 LYS A CA 1
ATOM 947 C C . LYS A 1 113 ? -0.458 -4.469 17.151 1.00 97.00 113 LYS A C 1
ATOM 949 O O . LYS A 1 113 ? -1.136 -4.598 18.165 1.00 97.00 113 LYS A O 1
ATOM 954 N N . LYS A 1 114 ? 0.785 -3.971 17.201 1.00 97.31 114 LYS A N 1
ATOM 955 C CA . LYS A 1 114 ? 1.411 -3.513 18.458 1.00 97.31 114 LYS A CA 1
ATOM 956 C C . LYS A 1 114 ? 0.673 -2.327 19.076 1.00 97.31 114 LYS A C 1
ATOM 958 O O . LYS A 1 114 ? 0.424 -2.346 20.275 1.00 97.31 114 LYS A O 1
ATOM 963 N N . ILE A 1 115 ? 0.297 -1.331 18.269 1.00 96.44 115 ILE A N 1
ATOM 964 C CA . ILE A 1 115 ? -0.502 -0.184 18.733 1.00 96.44 115 ILE A CA 1
ATOM 965 C C . ILE A 1 115 ? -1.819 -0.676 19.348 1.00 96.44 115 ILE A C 1
ATOM 967 O O . ILE A 1 115 ? -2.167 -0.263 20.450 1.00 96.44 115 ILE A O 1
ATOM 971 N N . TYR A 1 116 ? -2.500 -1.614 18.682 1.00 95.88 116 TYR A N 1
ATOM 972 C CA . TYR A 1 116 ? -3.735 -2.211 19.184 1.00 95.88 116 TYR A CA 1
ATOM 973 C C . TYR A 1 116 ? -3.549 -2.922 20.533 1.00 95.88 116 TYR A C 1
ATOM 975 O O . TYR A 1 116 ? -4.301 -2.680 21.477 1.00 95.88 116 TYR A O 1
ATOM 983 N N . HIS A 1 117 ? -2.534 -3.782 20.650 1.00 95.44 117 HIS A N 1
ATOM 984 C CA . HIS A 1 117 ? -2.279 -4.521 21.887 1.00 95.44 117 HIS A CA 1
ATOM 985 C C . HIS A 1 117 ? -1.898 -3.608 23.052 1.00 95.44 117 HIS A C 1
ATOM 987 O O . HIS A 1 117 ? -2.418 -3.793 24.152 1.00 95.44 117 HIS A O 1
ATOM 993 N N . ASN A 1 118 ? -1.054 -2.605 22.802 1.00 93.75 118 ASN A N 1
ATOM 994 C CA . ASN A 1 118 ? -0.700 -1.609 23.808 1.00 93.75 118 ASN A CA 1
ATOM 995 C C . ASN A 1 118 ? -1.955 -0.877 24.297 1.00 93.75 118 ASN A C 1
ATOM 997 O O . ASN A 1 118 ? -2.160 -0.766 25.499 1.00 93.75 118 ASN A O 1
ATOM 1001 N N . GLN A 1 119 ? -2.845 -0.466 23.389 1.00 91.50 119 GLN A N 1
ATOM 1002 C CA . GLN A 1 119 ? -4.083 0.205 23.779 1.00 91.50 119 GLN A CA 1
ATOM 1003 C C . GLN A 1 119 ? -5.004 -0.691 24.616 1.00 91.50 119 GLN A C 1
ATOM 1005 O O . GLN A 1 119 ? -5.550 -0.251 25.625 1.00 91.50 119 GLN A O 1
ATOM 1010 N N . LYS A 1 120 ? -5.161 -1.968 24.244 1.00 90.25 120 LYS A N 1
ATOM 1011 C CA . LYS A 1 120 ? -5.932 -2.933 25.048 1.00 90.25 120 LYS A CA 1
ATOM 1012 C C . LYS A 1 120 ? -5.352 -3.108 26.457 1.00 90.25 120 LYS A C 1
ATOM 1014 O O . LYS A 1 120 ? -6.118 -3.276 27.408 1.00 90.25 120 LYS A O 1
ATOM 1019 N N . GLN A 1 121 ? -4.028 -3.064 26.597 1.00 90.88 121 GLN A N 1
ATOM 1020 C CA . GLN A 1 121 ? -3.359 -3.128 27.895 1.00 90.88 121 GLN A CA 1
ATOM 1021 C C . GLN A 1 121 ? -3.600 -1.858 28.721 1.00 90.88 121 GLN A C 1
ATOM 1023 O O . GLN A 1 121 ? -3.979 -1.964 29.883 1.00 90.88 121 GLN A O 1
ATOM 1028 N N . GLU A 1 122 ? -3.460 -0.676 28.120 1.00 88.75 122 GLU A N 1
ATOM 1029 C CA . GLU A 1 122 ? -3.719 0.607 28.788 1.00 88.75 122 GLU A CA 1
ATOM 1030 C C . GLU A 1 122 ? -5.169 0.721 29.283 1.00 88.75 122 GLU A C 1
ATOM 1032 O O . GLU A 1 122 ? -5.400 1.105 30.429 1.00 88.75 122 GLU A O 1
ATOM 1037 N N . LEU A 1 123 ? -6.145 0.282 28.480 1.00 87.62 123 LEU A N 1
ATOM 1038 C CA . LEU A 1 123 ? -7.551 0.211 28.898 1.00 87.62 123 LEU A CA 1
ATOM 1039 C C . LEU A 1 123 ? -7.756 -0.735 30.086 1.00 87.62 123 LEU A C 1
ATOM 1041 O O . LEU A 1 123 ? -8.518 -0.436 31.000 1.00 87.62 123 LEU A O 1
ATOM 1045 N N . SER A 1 124 ? -7.051 -1.868 30.103 1.00 85.31 124 SER A N 1
ATOM 1046 C CA . SER A 1 124 ? -7.119 -2.819 31.221 1.00 85.31 124 SER A CA 1
ATOM 1047 C C . SER A 1 124 ? -6.512 -2.246 32.508 1.00 85.31 124 SER A C 1
ATOM 1049 O O . SER A 1 124 ? -6.905 -2.644 33.602 1.00 85.31 124 SER A O 1
ATOM 1051 N N . ASN A 1 125 ? -5.588 -1.291 32.381 1.00 87.69 125 ASN A N 1
ATOM 1052 C CA . ASN A 1 125 ? -4.969 -0.574 33.494 1.00 87.69 125 ASN A CA 1
ATOM 1053 C C . ASN A 1 125 ? -5.783 0.656 33.954 1.00 87.69 125 ASN A C 1
ATOM 1055 O O . ASN A 1 125 ? -5.335 1.371 34.850 1.00 87.69 125 ASN A O 1
ATOM 1059 N N . GLY A 1 126 ? -6.959 0.913 33.366 1.00 79.56 126 GLY A N 1
ATOM 1060 C CA . GLY A 1 126 ? -7.830 2.042 33.717 1.00 79.56 126 GLY A CA 1
ATOM 1061 C C . GLY A 1 126 ? -7.447 3.374 33.063 1.00 79.56 126 GLY A C 1
ATOM 1062 O O . GLY A 1 126 ? -7.828 4.435 33.557 1.00 79.56 126 GLY A O 1
ATOM 1063 N N . CYS A 1 127 ? -6.666 3.350 31.978 1.00 75.88 127 CYS A N 1
ATOM 1064 C CA . CYS A 1 127 ? -6.371 4.544 31.193 1.00 75.88 127 CYS A CA 1
ATOM 1065 C C . CYS A 1 127 ? -7.492 4.798 30.171 1.00 75.88 127 CYS A C 1
ATOM 1067 O O . CYS A 1 127 ? -7.527 4.198 29.096 1.00 75.88 127 CYS A O 1
ATOM 1069 N N . ASP A 1 128 ? -8.406 5.705 30.515 1.00 69.38 128 ASP A N 1
ATOM 1070 C CA . ASP A 1 128 ? -9.651 5.932 29.765 1.00 69.38 128 ASP A CA 1
ATOM 1071 C C . ASP A 1 128 ? -9.568 7.048 28.704 1.00 69.38 128 ASP A C 1
ATOM 1073 O O . ASP A 1 128 ? -10.473 7.201 27.879 1.00 69.38 128 ASP A O 1
ATOM 1077 N N . VAL A 1 129 ? -8.500 7.856 28.705 1.00 66.94 129 VAL A N 1
ATOM 1078 C CA . VAL A 1 129 ? -8.420 9.081 27.889 1.00 66.94 129 VAL A CA 1
ATOM 1079 C C . VAL A 1 129 ? -7.513 8.890 26.674 1.00 66.94 129 VAL A C 1
ATOM 1081 O O . VAL A 1 129 ? -6.291 8.932 26.781 1.00 66.94 129 VAL A O 1
ATOM 1084 N N . LEU A 1 130 ? -8.128 8.764 25.497 1.00 76.50 130 LEU A N 1
ATOM 1085 C CA . LEU A 1 130 ? -7.435 8.674 24.203 1.00 76.50 130 LEU A CA 1
ATOM 1086 C C . LEU A 1 130 ? -7.344 10.015 23.468 1.00 76.50 130 LEU A C 1
ATOM 1088 O O . LEU A 1 130 ? -6.291 10.394 22.959 1.00 76.50 130 LEU A O 1
ATOM 1092 N N . HIS A 1 131 ? -8.454 10.754 23.434 1.00 82.31 131 HIS A N 1
ATOM 1093 C CA . HIS A 1 131 ? -8.559 12.033 22.742 1.00 82.31 131 HIS A CA 1
ATOM 1094 C C . HIS A 1 131 ? -9.007 13.125 23.708 1.00 82.31 131 HIS A C 1
ATOM 1096 O O . HIS A 1 131 ? -9.898 12.931 24.537 1.00 82.31 131 HIS A O 1
ATOM 1102 N N . LYS A 1 132 ? -8.403 14.310 23.577 1.00 80.88 132 LYS A N 1
ATOM 1103 C CA . LYS A 1 132 ? -8.823 15.486 24.344 1.00 80.88 132 LYS A CA 1
ATOM 1104 C C . LYS A 1 132 ? -10.272 15.823 24.000 1.00 80.88 132 LYS A C 1
ATOM 1106 O O . LYS A 1 132 ? -10.625 15.873 22.824 1.00 80.88 132 LYS A O 1
ATOM 1111 N N . ASN A 1 133 ? -11.071 16.115 25.022 1.00 84.44 133 ASN A N 1
ATOM 1112 C CA . ASN A 1 133 ? -12.469 16.537 24.889 1.00 84.44 133 ASN A CA 1
ATOM 1113 C C . ASN A 1 133 ? -13.397 15.493 24.242 1.00 84.44 133 ASN A C 1
ATOM 1115 O O . ASN A 1 133 ? -14.443 15.862 23.713 1.00 84.44 133 ASN A O 1
ATOM 1119 N N . MET A 1 134 ? -13.039 14.206 24.273 1.00 86.56 134 MET A N 1
ATOM 1120 C CA . MET A 1 134 ? -13.941 13.126 23.873 1.00 86.56 134 MET A CA 1
ATOM 1121 C C . MET A 1 134 ? -14.283 12.246 25.075 1.00 86.56 134 MET A C 1
ATOM 1123 O O . MET A 1 134 ? -13.386 11.914 25.852 1.00 86.56 134 MET A O 1
ATOM 1127 N N . PRO A 1 135 ? -15.555 11.835 25.228 1.00 88.31 135 PRO A N 1
ATOM 1128 C CA . PRO A 1 135 ? -15.910 10.827 26.214 1.00 88.31 135 PRO A CA 1
ATOM 1129 C C . PRO A 1 135 ? -15.257 9.489 25.854 1.00 88.31 135 PRO A C 1
ATOM 1131 O O . PRO A 1 135 ? -14.968 9.228 24.684 1.00 88.31 135 PRO A O 1
ATOM 1134 N N . PHE A 1 136 ? -15.089 8.624 26.856 1.00 88.50 136 PHE A N 1
ATOM 1135 C CA . PHE A 1 136 ? -14.452 7.309 26.735 1.00 88.50 136 PHE A CA 1
ATOM 1136 C C . PHE A 1 136 ? -14.886 6.533 25.480 1.00 88.50 136 PHE A C 1
ATOM 1138 O O . PHE A 1 136 ? -14.045 6.153 24.665 1.00 88.50 136 PHE A O 1
ATOM 1145 N N . THR A 1 137 ? -16.196 6.349 25.278 1.00 90.75 137 THR A N 1
ATOM 1146 C CA . THR A 1 137 ? -16.745 5.590 24.142 1.00 90.75 137 THR A CA 1
ATOM 1147 C C . THR A 1 137 ? -16.345 6.202 22.802 1.00 90.75 137 THR A C 1
ATOM 1149 O O . THR A 1 137 ? -15.791 5.515 21.948 1.00 90.75 137 THR A O 1
ATOM 1152 N N . ALA A 1 138 ? -16.591 7.504 22.615 1.00 91.56 138 ALA A N 1
ATOM 1153 C CA . ALA A 1 138 ? -16.297 8.181 21.353 1.00 91.56 138 ALA A CA 1
ATOM 1154 C C . ALA A 1 138 ? -14.790 8.223 21.072 1.00 91.56 138 ALA A C 1
ATOM 1156 O O . ALA A 1 138 ? -14.382 8.046 19.928 1.00 91.56 138 ALA A O 1
ATOM 1157 N N . GLY A 1 139 ? -13.967 8.406 22.109 1.00 92.88 139 GLY A N 1
ATOM 1158 C CA . GLY A 1 139 ? -12.513 8.391 21.990 1.00 92.88 139 GLY A CA 1
ATOM 1159 C C . GLY A 1 139 ? -11.975 7.032 21.538 1.00 92.88 139 GLY A C 1
ATOM 1160 O O . GLY A 1 139 ? -11.180 6.975 20.605 1.00 92.88 139 GLY A O 1
ATOM 1161 N N . ASN A 1 140 ? -12.448 5.937 22.138 1.00 92.62 140 ASN A N 1
ATOM 1162 C CA . ASN A 1 140 ? -12.038 4.582 21.751 1.00 92.62 140 ASN A CA 1
ATOM 1163 C C . ASN A 1 140 ? -12.469 4.226 20.323 1.00 92.62 140 ASN A C 1
ATOM 1165 O O . ASN A 1 140 ? -11.647 3.763 19.533 1.00 92.62 140 ASN A O 1
ATOM 1169 N N . LEU A 1 141 ? -13.725 4.510 19.961 1.00 94.00 141 LEU A N 1
ATOM 1170 C CA . LEU A 1 141 ? -14.218 4.268 18.601 1.00 94.00 141 LEU A CA 1
ATOM 1171 C C . LEU A 1 141 ? -13.466 5.117 17.567 1.00 94.00 141 LEU A C 1
ATOM 1173 O O . LEU A 1 141 ? -13.128 4.632 16.488 1.00 94.00 141 LEU A O 1
ATOM 1177 N N . LYS A 1 142 ? -13.157 6.378 17.896 1.00 94.75 142 LYS A N 1
ATOM 1178 C CA . LYS A 1 142 ? -12.390 7.256 17.009 1.00 94.75 142 LYS A CA 1
ATOM 1179 C C . LYS A 1 142 ? -10.966 6.743 16.796 1.00 94.75 142 LYS A C 1
ATOM 1181 O O . LYS A 1 142 ? -10.529 6.673 15.651 1.00 94.75 142 LYS A O 1
ATOM 1186 N N . TRP A 1 143 ? -10.277 6.344 17.861 1.00 95.19 143 TRP A N 1
ATOM 1187 C CA . TRP A 1 143 ? -8.939 5.756 17.780 1.00 95.19 143 TRP A CA 1
ATOM 1188 C C . TRP A 1 143 ? -8.919 4.481 16.922 1.00 95.19 143 TRP A C 1
ATOM 1190 O O . TRP A 1 143 ? -8.062 4.327 16.049 1.00 95.19 143 TRP A O 1
ATOM 1200 N N . SER A 1 144 ? -9.890 3.587 17.127 1.00 95.94 144 SER A N 1
ATOM 1201 C CA . SER A 1 144 ? -10.028 2.356 16.341 1.00 95.94 144 SER A CA 1
ATOM 1202 C C . SER A 1 144 ? -10.228 2.669 14.856 1.00 95.94 144 SER A C 1
ATOM 1204 O O . SER A 1 144 ? -9.549 2.101 13.995 1.00 95.94 144 SER A O 1
ATOM 1206 N N . GLN A 1 145 ? -11.075 3.661 14.551 1.00 96.12 145 GLN A N 1
ATOM 1207 C CA . GLN A 1 145 ? -11.277 4.153 13.190 1.00 96.12 145 GLN A CA 1
ATOM 1208 C C . GLN A 1 145 ? -9.991 4.728 12.579 1.00 96.12 145 GLN A C 1
ATOM 1210 O O . GLN A 1 145 ? -9.689 4.436 11.428 1.00 96.12 145 GLN A O 1
ATOM 1215 N N . GLU A 1 146 ? -9.200 5.504 13.322 1.00 96.00 146 GLU A N 1
ATOM 1216 C CA . GLU A 1 146 ? -7.931 6.055 12.821 1.00 96.00 146 GLU A CA 1
ATOM 1217 C C . GLU A 1 146 ? -6.916 4.954 12.484 1.00 96.00 146 GLU A C 1
ATOM 1219 O O . GLU A 1 146 ? -6.239 5.013 11.452 1.00 96.00 146 GLU A O 1
ATOM 1224 N N . LEU A 1 147 ? -6.830 3.917 13.321 1.00 96.88 147 LEU A N 1
ATOM 1225 C CA . LEU A 1 147 ? -5.961 2.769 13.068 1.00 96.88 147 LEU A CA 1
ATOM 1226 C C . LEU A 1 147 ? -6.434 1.960 11.848 1.00 96.88 147 LEU A C 1
ATOM 1228 O O . LEU A 1 147 ? -5.613 1.505 11.044 1.00 96.88 147 LEU A O 1
ATOM 1232 N N . ARG A 1 148 ? -7.754 1.833 11.676 1.00 97.62 148 ARG A N 1
ATOM 1233 C CA . ARG A 1 148 ? -8.392 1.220 10.505 1.00 97.62 148 ARG A CA 1
ATOM 1234 C C . ARG A 1 148 ? -8.121 2.009 9.223 1.00 97.62 148 ARG A C 1
ATOM 1236 O O . ARG A 1 148 ? -7.729 1.421 8.216 1.00 97.62 148 ARG A O 1
ATOM 1243 N N . ASP A 1 149 ? -8.280 3.327 9.256 1.00 96.81 149 ASP A N 1
ATOM 1244 C CA . ASP A 1 149 ? -8.040 4.202 8.106 1.00 96.81 149 ASP A CA 1
ATOM 1245 C C . ASP A 1 149 ? -6.577 4.120 7.658 1.00 96.81 149 ASP A C 1
ATOM 1247 O O . ASP A 1 149 ? -6.290 3.992 6.465 1.00 96.81 149 ASP A O 1
ATOM 1251 N N . ARG A 1 150 ? -5.643 4.097 8.619 1.00 95.19 150 ARG A N 1
ATOM 1252 C CA . ARG A 1 150 ? -4.207 3.946 8.358 1.00 95.19 150 ARG A CA 1
ATOM 1253 C C . ARG A 1 150 ? -3.892 2.665 7.584 1.00 95.19 150 ARG A C 1
ATOM 1255 O O . ARG A 1 150 ? -3.228 2.727 6.550 1.00 95.19 150 ARG A O 1
ATOM 1262 N N . ILE A 1 151 ? -4.363 1.507 8.054 1.00 95.38 151 ILE A N 1
ATOM 1263 C CA . ILE A 1 151 ? -4.042 0.224 7.410 1.00 95.38 151 ILE A CA 1
ATOM 1264 C C . ILE A 1 151 ? -4.766 0.048 6.066 1.00 95.38 151 ILE A C 1
ATOM 1266 O O . ILE A 1 151 ? -4.179 -0.463 5.109 1.00 95.38 151 ILE A O 1
ATOM 1270 N N . LEU A 1 152 ? -6.012 0.524 5.952 1.00 95.19 152 LEU A N 1
ATOM 1271 C CA . LEU A 1 152 ? -6.771 0.477 4.701 1.00 95.19 152 LEU A CA 1
ATOM 1272 C C . LEU A 1 152 ? -6.194 1.419 3.638 1.00 95.19 152 LEU A C 1
ATOM 1274 O O . LEU A 1 152 ? -6.170 1.053 2.461 1.00 95.19 152 LEU A O 1
ATOM 1278 N N . GLY A 1 153 ? -5.674 2.586 4.024 1.00 92.88 153 GLY A N 1
ATOM 1279 C CA . GLY A 1 153 ? -4.958 3.487 3.116 1.00 92.88 153 GLY A CA 1
ATOM 1280 C C . GLY A 1 153 ? -3.760 2.805 2.443 1.00 92.88 153 GLY A C 1
ATOM 1281 O O . GLY A 1 153 ? -3.605 2.857 1.221 1.00 92.88 153 GLY A O 1
ATOM 1282 N N . GLN A 1 154 ? -2.970 2.053 3.213 1.00 91.00 154 GLN A N 1
ATOM 1283 C CA . GLN A 1 154 ? -1.855 1.276 2.661 1.00 91.00 154 GLN A CA 1
ATOM 1284 C C . GLN A 1 154 ? -2.343 0.110 1.792 1.00 91.00 154 GLN A C 1
ATOM 1286 O O . GLN A 1 154 ? -1.870 -0.072 0.671 1.00 91.00 154 GLN A O 1
ATOM 1291 N N . ARG A 1 155 ? -3.352 -0.644 2.253 1.00 91.88 155 ARG A N 1
A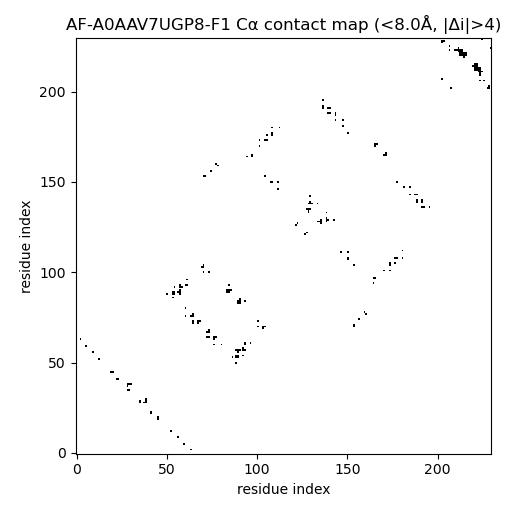TOM 1292 C CA . ARG A 1 155 ? -3.925 -1.771 1.496 1.00 91.88 155 ARG A CA 1
ATOM 1293 C C . ARG A 1 155 ? -4.493 -1.337 0.145 1.00 91.88 155 ARG A C 1
ATOM 1295 O O . ARG A 1 155 ? -4.306 -2.022 -0.854 1.00 91.88 155 ARG A O 1
ATOM 1302 N N . THR A 1 156 ? -5.205 -0.215 0.099 1.00 91.25 156 THR A N 1
ATOM 1303 C CA . THR A 1 156 ? -5.827 0.282 -1.139 1.00 91.25 156 THR A CA 1
ATOM 1304 C C . THR A 1 156 ? -4.802 0.725 -2.177 1.00 91.25 156 THR A C 1
ATOM 1306 O O . THR A 1 156 ? -5.068 0.587 -3.371 1.00 91.25 156 THR A O 1
ATOM 1309 N N . SER A 1 157 ? -3.616 1.161 -1.749 1.00 89.31 157 SER A N 1
ATOM 1310 C CA . SER A 1 157 ? -2.524 1.540 -2.651 1.00 89.31 157 SER A CA 1
ATOM 1311 C C . SER A 1 157 ? -2.027 0.367 -3.508 1.00 89.31 157 SER A C 1
ATOM 1313 O O . SER A 1 157 ? -1.647 0.575 -4.661 1.00 89.31 157 SER A O 1
ATOM 1315 N N . PHE A 1 158 ? -2.157 -0.877 -3.027 1.00 89.06 158 PHE A N 1
ATOM 1316 C CA . PHE A 1 158 ? -1.824 -2.086 -3.793 1.00 89.06 158 PHE A CA 1
ATOM 1317 C C . PHE A 1 158 ? -2.720 -2.331 -5.016 1.00 89.06 158 PHE A C 1
ATOM 1319 O O . PHE A 1 158 ? -2.320 -3.079 -5.904 1.00 89.06 158 PHE A O 1
ATOM 1326 N N . LYS A 1 159 ? -3.891 -1.684 -5.128 1.00 80.56 159 LYS A N 1
ATOM 1327 C CA . LYS A 1 159 ? -4.754 -1.802 -6.322 1.00 80.56 159 LYS A CA 1
ATOM 1328 C C . LYS A 1 159 ? -4.078 -1.311 -7.606 1.00 80.56 159 LYS A C 1
ATOM 1330 O O . LYS A 1 159 ? -4.496 -1.695 -8.691 1.00 80.56 159 LYS A O 1
ATOM 1335 N N . HIS A 1 160 ? -3.063 -0.460 -7.478 1.00 75.81 160 HIS A N 1
ATOM 1336 C CA . HIS A 1 160 ? -2.326 0.123 -8.601 1.00 75.81 160 HIS A CA 1
ATOM 1337 C C . HIS A 1 160 ? -1.030 -0.638 -8.925 1.00 75.81 160 HIS A C 1
ATOM 1339 O O . HIS A 1 160 ? -0.253 -0.197 -9.767 1.00 75.81 160 HIS A O 1
ATOM 1345 N N . VAL A 1 161 ? -0.766 -1.754 -8.241 1.00 81.56 161 VAL A N 1
ATOM 1346 C CA . VAL A 1 161 ? 0.431 -2.579 -8.434 1.00 81.56 161 VAL A CA 1
ATOM 1347 C C . VAL A 1 161 ? 0.119 -3.744 -9.376 1.00 81.56 161 VAL A C 1
ATOM 1349 O O . VAL A 1 161 ? -1.002 -4.249 -9.393 1.00 81.56 161 VAL A O 1
ATOM 1352 N N . ASN A 1 162 ? 1.112 -4.178 -10.163 1.00 70.69 162 ASN A N 1
ATOM 1353 C CA . ASN A 1 162 ? 0.965 -5.304 -11.087 1.00 70.69 162 ASN A CA 1
ATOM 1354 C C . ASN A 1 162 ? 0.454 -6.558 -10.351 1.00 70.69 162 ASN A C 1
ATOM 1356 O O . ASN A 1 162 ? 1.086 -7.064 -9.422 1.00 70.69 162 ASN A O 1
ATOM 1360 N N . HIS A 1 163 ? -0.691 -7.058 -10.815 1.00 67.06 163 HIS A N 1
ATOM 1361 C CA . HIS A 1 163 ? -1.453 -8.129 -10.186 1.00 67.06 163 HIS A CA 1
ATOM 1362 C C . HIS A 1 163 ? -0.679 -9.452 -10.084 1.00 67.06 163 HIS A C 1
ATOM 1364 O O . HIS A 1 163 ? -0.869 -10.189 -9.121 1.00 67.06 163 HIS A O 1
ATOM 1370 N N . GLN A 1 164 ? 0.214 -9.760 -11.032 1.00 77.19 164 GLN A N 1
ATOM 1371 C CA . GLN A 1 164 ? 0.918 -11.051 -11.051 1.00 77.19 164 GLN A CA 1
ATOM 1372 C C . GLN A 1 164 ? 1.838 -11.236 -9.840 1.00 77.19 164 GLN A C 1
ATOM 1374 O O . GLN A 1 164 ? 1.881 -12.315 -9.256 1.00 77.19 164 GLN A O 1
ATOM 1379 N N . ALA A 1 165 ? 2.519 -10.173 -9.409 1.00 73.88 165 ALA A N 1
ATOM 1380 C CA . ALA A 1 165 ? 3.411 -10.232 -8.254 1.00 73.88 165 ALA A CA 1
ATOM 1381 C C . ALA A 1 165 ? 2.664 -10.327 -6.909 1.00 73.88 165 ALA A C 1
ATOM 1383 O O . ALA A 1 165 ? 3.268 -10.644 -5.887 1.00 73.88 165 ALA A O 1
ATOM 1384 N N . LEU A 1 166 ? 1.353 -10.063 -6.906 1.00 81.06 166 LEU A N 1
ATOM 1385 C CA . LEU A 1 166 ? 0.485 -10.132 -5.727 1.00 81.06 166 LEU A CA 1
ATOM 1386 C C . LEU A 1 166 ? -0.350 -11.422 -5.664 1.00 81.06 166 LEU A C 1
ATOM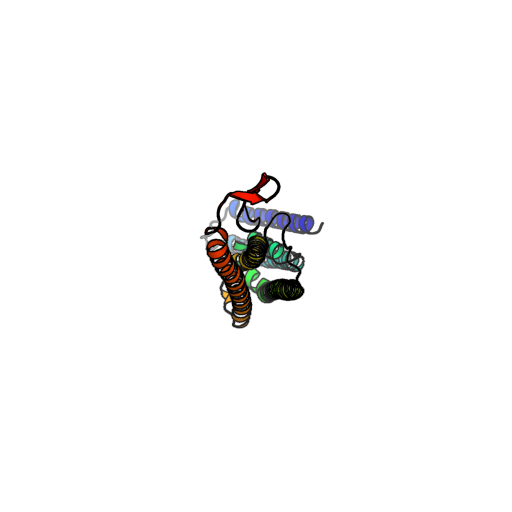 1388 O O . LEU A 1 166 ? -1.101 -11.609 -4.713 1.00 81.06 166 LEU A O 1
ATOM 1392 N N . GLN A 1 167 ? -0.222 -12.319 -6.647 1.00 84.19 167 GLN A N 1
ATOM 1393 C CA . GLN A 1 167 ? -0.913 -13.617 -6.696 1.00 84.19 167 GLN A CA 1
ATOM 1394 C C . GLN A 1 167 ? -0.120 -14.756 -6.037 1.00 84.19 167 GLN A C 1
ATOM 1396 O O . GLN A 1 167 ? -0.365 -15.927 -6.318 1.00 84.19 167 GLN A O 1
ATOM 1401 N N . THR A 1 168 ? 0.849 -14.435 -5.182 1.00 88.94 168 THR A N 1
ATOM 1402 C CA . THR A 1 168 ? 1.622 -15.441 -4.451 1.00 88.94 168 THR A CA 1
ATOM 1403 C C . THR A 1 168 ? 0.919 -15.841 -3.151 1.00 88.94 168 THR A C 1
ATOM 1405 O O . THR A 1 168 ? 0.147 -15.071 -2.566 1.00 88.94 168 THR A O 1
ATOM 1408 N N . ASP A 1 169 ? 1.218 -17.044 -2.660 1.00 90.62 169 ASP A N 1
ATOM 1409 C CA . ASP A 1 169 ? 0.747 -17.503 -1.345 1.00 90.62 169 ASP A CA 1
ATOM 1410 C C . ASP A 1 169 ? 1.254 -16.582 -0.222 1.00 90.62 169 ASP A C 1
ATOM 1412 O O . ASP A 1 169 ? 0.543 -16.286 0.737 1.00 90.62 169 ASP A O 1
ATOM 1416 N N . GLU A 1 170 ? 2.471 -16.058 -0.383 1.00 90.44 170 GLU A N 1
ATOM 1417 C CA . GLU A 1 170 ? 3.096 -15.093 0.524 1.00 90.44 170 GLU A CA 1
ATOM 1418 C C . GLU A 1 170 ? 2.295 -13.788 0.595 1.00 90.44 170 GLU A C 1
ATOM 1420 O O . GLU A 1 170 ? 1.973 -13.318 1.688 1.00 90.44 170 GLU A O 1
ATOM 1425 N N . ALA A 1 171 ? 1.917 -13.225 -0.558 1.00 92.31 171 ALA A N 1
ATOM 1426 C CA . ALA A 1 171 ? 1.079 -12.033 -0.615 1.00 92.31 171 ALA A CA 1
ATOM 1427 C C . ALA A 1 171 ? -0.278 -12.290 0.051 1.00 92.31 171 ALA A C 1
ATOM 1429 O O . ALA A 1 171 ? -0.723 -11.498 0.885 1.00 92.31 171 ALA A O 1
ATOM 1430 N N . SER A 1 172 ? -0.899 -13.430 -0.262 1.00 93.19 172 SER A N 1
ATOM 1431 C CA . SER A 1 172 ? -2.188 -13.839 0.307 1.00 93.19 172 SER A CA 1
ATOM 1432 C C . SER A 1 172 ? -2.137 -13.918 1.835 1.00 93.19 172 SER A C 1
ATOM 1434 O O . SER A 1 172 ? -3.022 -13.390 2.509 1.00 93.19 172 SER A O 1
ATOM 1436 N N . LEU A 1 173 ? -1.062 -14.479 2.396 1.00 95.06 173 LEU A N 1
ATOM 1437 C CA . LEU A 1 173 ? -0.846 -14.545 3.842 1.00 95.06 173 LEU A CA 1
ATOM 1438 C C . LEU A 1 173 ? -0.706 -13.151 4.479 1.00 95.06 173 LEU A C 1
ATOM 1440 O O . LEU A 1 173 ? -1.234 -12.906 5.566 1.00 95.06 173 LEU A O 1
ATOM 1444 N N . VAL A 1 174 ? -0.009 -12.219 3.823 1.00 95.62 174 VAL A N 1
ATOM 1445 C CA . VAL A 1 174 ? 0.125 -10.836 4.314 1.00 95.62 174 VAL A CA 1
ATOM 1446 C C . VAL A 1 174 ? -1.230 -10.121 4.311 1.00 95.62 174 VAL A C 1
ATOM 1448 O O . VAL A 1 174 ? -1.584 -9.476 5.301 1.00 95.62 174 VAL A O 1
ATOM 1451 N N . PHE A 1 175 ? -2.029 -10.270 3.250 1.00 94.88 175 PHE A N 1
ATOM 1452 C CA . PHE A 1 175 ? -3.378 -9.697 3.206 1.00 94.88 175 PHE A CA 1
ATOM 1453 C C . PHE A 1 175 ? -4.314 -10.334 4.240 1.00 94.88 175 PHE A C 1
ATOM 1455 O O . PHE A 1 175 ? -5.061 -9.607 4.894 1.00 94.88 175 PHE A O 1
ATOM 1462 N N . GLN A 1 176 ? -4.206 -11.641 4.483 1.00 96.25 176 GLN A N 1
ATOM 1463 C CA . GLN A 1 176 ? -4.944 -12.308 5.555 1.00 96.25 176 GLN A CA 1
ATOM 1464 C C . GLN A 1 176 ? -4.592 -11.727 6.935 1.00 96.25 176 GLN A C 1
ATOM 1466 O O . GLN A 1 176 ? -5.486 -11.427 7.721 1.00 96.25 176 GLN A O 1
ATOM 1471 N N . LYS A 1 177 ? -3.308 -11.475 7.224 1.00 96.62 177 LYS A N 1
ATOM 1472 C CA . LYS A 1 177 ? -2.886 -10.820 8.480 1.00 96.62 177 LYS A CA 1
ATOM 1473 C C . LYS A 1 177 ? -3.477 -9.417 8.645 1.00 96.62 177 LYS A C 1
ATOM 1475 O O . LYS A 1 177 ? -3.707 -8.990 9.780 1.00 96.62 177 LYS A O 1
ATOM 1480 N N . CYS A 1 178 ? -3.679 -8.693 7.542 1.00 96.88 178 CYS A N 1
ATOM 1481 C CA . CYS A 1 178 ? -4.379 -7.409 7.537 1.00 96.88 178 CYS A CA 1
ATOM 1482 C C . CYS A 1 178 ? -5.864 -7.596 7.880 1.00 96.88 178 CYS A C 1
ATOM 1484 O O . CYS A 1 178 ? -6.384 -6.858 8.714 1.00 96.88 178 CYS A O 1
ATOM 1486 N N . ASP A 1 179 ? -6.533 -8.580 7.274 1.00 97.31 179 ASP A N 1
ATOM 1487 C CA . ASP A 1 179 ? -7.943 -8.894 7.545 1.00 97.31 179 ASP A CA 1
ATOM 1488 C C . ASP A 1 179 ? -8.173 -9.310 9.003 1.00 97.31 179 ASP A C 1
ATOM 1490 O O . ASP A 1 179 ? -9.108 -8.831 9.641 1.00 97.31 179 ASP A O 1
ATOM 1494 N N . GLU A 1 180 ? -7.277 -10.114 9.576 1.00 97.81 180 GLU A N 1
ATOM 1495 C CA . GLU A 1 180 ? -7.310 -10.475 10.999 1.00 97.81 180 GLU A CA 1
ATOM 1496 C C . GLU A 1 180 ? -7.257 -9.243 11.912 1.00 97.81 180 GLU A C 1
ATOM 1498 O O . GLU A 1 180 ? -7.998 -9.161 12.889 1.00 97.81 180 GLU A O 1
ATOM 1503 N N . LEU A 1 181 ? -6.391 -8.268 11.612 1.00 97.31 181 LEU A N 1
ATOM 1504 C CA . LEU A 1 181 ? -6.320 -7.034 12.396 1.00 97.31 181 LEU A CA 1
ATOM 1505 C C . LEU A 1 181 ? -7.613 -6.216 12.266 1.00 97.31 181 LEU A C 1
ATOM 1507 O O . LEU A 1 181 ? -8.097 -5.694 13.266 1.00 97.31 181 LEU A O 1
ATOM 1511 N N . LEU A 1 182 ? -8.205 -6.139 11.072 1.00 97.94 182 LEU A N 1
ATOM 1512 C CA . LEU A 1 182 ? -9.490 -5.459 10.879 1.00 97.94 182 LEU A CA 1
ATOM 1513 C C . LEU A 1 182 ? -10.609 -6.120 11.698 1.00 97.94 182 LEU A C 1
ATOM 1515 O O . LEU A 1 182 ? -11.373 -5.416 12.353 1.00 97.94 182 LEU A O 1
ATOM 1519 N N . GLN A 1 183 ? -10.647 -7.453 11.752 1.00 98.12 183 GLN A N 1
ATOM 1520 C CA . GLN A 1 183 ? -11.600 -8.192 12.587 1.00 98.12 183 GLN A CA 1
ATOM 1521 C C . GLN A 1 183 ? -11.390 -7.944 14.088 1.00 98.12 183 GLN A C 1
ATOM 1523 O O . GLN A 1 183 ? -12.357 -7.869 14.847 1.00 98.12 183 GLN A O 1
ATOM 1528 N N . LEU A 1 184 ? -10.138 -7.802 14.540 1.00 97.31 184 LEU A N 1
ATOM 1529 C CA . LEU A 1 184 ? -9.848 -7.431 15.929 1.00 97.31 184 LEU A CA 1
ATOM 1530 C C . LEU A 1 184 ? -10.390 -6.037 16.267 1.00 97.31 184 LEU A C 1
ATOM 1532 O O . LEU A 1 184 ? -10.955 -5.860 17.347 1.00 97.31 184 LEU A O 1
ATOM 1536 N N . LEU A 1 185 ? -10.257 -5.076 15.347 1.00 97.44 185 LEU A N 1
ATOM 1537 C CA . LEU A 1 185 ? -10.826 -3.735 15.504 1.00 97.44 185 LEU A CA 1
ATOM 1538 C C . LEU A 1 185 ? -12.358 -3.777 15.524 1.00 97.44 185 LEU A C 1
ATOM 1540 O O . LEU A 1 185 ? -12.958 -3.204 16.425 1.00 97.44 185 LEU A O 1
ATOM 1544 N N . ASP A 1 186 ? -12.993 -4.541 14.628 1.00 97.88 186 ASP A N 1
ATOM 1545 C CA . ASP A 1 186 ? -14.455 -4.723 14.629 1.00 97.88 186 ASP A CA 1
ATOM 1546 C C . ASP A 1 186 ? -14.955 -5.294 15.958 1.00 97.88 186 ASP A C 1
ATOM 1548 O O . ASP A 1 186 ? -15.962 -4.852 16.514 1.00 97.88 186 ASP A O 1
ATOM 1552 N N . LYS A 1 187 ? -14.247 -6.290 16.496 1.00 97.06 187 LYS A N 1
ATOM 1553 C CA . LYS A 1 187 ? -14.584 -6.876 17.792 1.00 97.06 187 LYS A CA 1
ATOM 1554 C C . LYS A 1 187 ? -14.446 -5.850 18.917 1.00 97.06 187 LYS A C 1
ATOM 1556 O O . LYS A 1 187 ? -15.332 -5.767 19.764 1.00 97.06 187 LYS A O 1
ATOM 1561 N N . HIS A 1 188 ? -13.368 -5.068 18.919 1.00 94.88 188 HIS A N 1
ATOM 1562 C CA . HIS A 1 188 ? -13.163 -4.009 19.902 1.00 94.88 188 HIS A CA 1
ATOM 1563 C C . HIS A 1 188 ? -14.272 -2.949 19.851 1.00 94.88 188 HIS A C 1
ATOM 1565 O O . HIS A 1 188 ? -14.833 -2.618 20.895 1.00 94.88 188 HIS A O 1
ATOM 1571 N N . ASP A 1 189 ? -14.636 -2.481 18.656 1.00 95.88 189 ASP A N 1
ATOM 1572 C CA . ASP A 1 189 ? -15.688 -1.479 18.463 1.00 95.88 189 ASP A CA 1
ATOM 1573 C C . ASP A 1 189 ? -17.034 -1.983 19.003 1.00 95.88 189 ASP A C 1
ATOM 1575 O O . ASP A 1 189 ? -17.722 -1.277 19.744 1.00 95.88 189 ASP A O 1
ATOM 1579 N N . ASN A 1 190 ? -17.376 -3.241 18.705 1.00 97.12 190 ASN A N 1
ATOM 1580 C CA . ASN A 1 190 ? -18.597 -3.877 19.199 1.00 97.12 190 ASN A CA 1
ATOM 1581 C C . ASN A 1 190 ? -18.611 -4.029 20.728 1.00 97.12 190 ASN A C 1
ATOM 1583 O O . ASN A 1 190 ? -19.645 -3.785 21.351 1.00 97.12 190 ASN A O 1
ATOM 1587 N N . GLU A 1 191 ? -17.489 -4.414 21.345 1.00 94.50 191 GLU A N 1
ATOM 1588 C CA . GLU A 1 191 ? -17.362 -4.516 22.807 1.00 94.50 191 GLU A CA 1
ATOM 1589 C C . GLU A 1 191 ? -17.602 -3.155 23.481 1.00 94.50 191 GLU A C 1
ATOM 1591 O O . GLU A 1 191 ? -18.412 -3.057 24.406 1.00 94.50 191 GLU A O 1
ATOM 1596 N N . ILE A 1 192 ? -16.945 -2.100 22.987 1.00 93.06 192 ILE A N 1
ATOM 1597 C CA . ILE A 1 192 ? -17.065 -0.736 23.521 1.00 93.06 192 ILE A CA 1
ATOM 1598 C C . ILE A 1 192 ? -18.485 -0.193 23.332 1.00 93.06 192 ILE A C 1
ATOM 1600 O O . ILE A 1 192 ? -19.079 0.334 24.276 1.00 93.06 192 ILE A O 1
ATOM 1604 N N . TYR A 1 193 ? -19.055 -0.353 22.136 1.00 93.75 193 TYR A N 1
ATOM 1605 C CA . TYR A 1 193 ? -20.409 0.104 21.833 1.00 93.75 193 TYR A CA 1
ATOM 1606 C C . TYR A 1 193 ? -21.458 -0.601 22.696 1.00 93.75 193 TYR A C 1
ATOM 1608 O O . TYR A 1 193 ? -22.319 0.053 23.282 1.00 93.75 193 TYR A O 1
ATOM 1616 N N . THR A 1 194 ? -21.368 -1.927 22.823 1.00 94.62 194 THR A N 1
ATOM 1617 C CA . THR A 1 194 ? -22.334 -2.719 23.599 1.00 94.62 194 THR A CA 1
ATOM 1618 C C . THR A 1 194 ? -22.270 -2.372 25.085 1.00 94.62 194 THR A C 1
ATOM 1620 O O . THR A 1 194 ? -23.309 -2.222 25.728 1.00 94.62 194 THR A O 1
ATOM 1623 N N . ALA A 1 195 ? -21.064 -2.192 25.637 1.00 91.50 195 ALA A N 1
ATOM 1624 C CA . ALA A 1 195 ? -20.889 -1.765 27.023 1.00 91.50 195 ALA A CA 1
ATOM 1625 C C . ALA A 1 195 ? -21.521 -0.387 27.278 1.00 91.50 195 ALA A C 1
ATOM 1627 O O . ALA A 1 195 ? -22.240 -0.207 28.263 1.00 91.50 195 ALA A O 1
ATOM 1628 N N . TRP A 1 196 ? -21.306 0.565 26.366 1.00 91.38 196 TRP A N 1
ATOM 1629 C CA . TRP A 1 196 ? -21.926 1.885 26.440 1.00 91.38 196 TRP A CA 1
ATOM 1630 C C . TRP A 1 196 ? -23.455 1.821 26.328 1.00 91.38 196 TRP A C 1
ATOM 1632 O O . TRP A 1 196 ? -24.140 2.407 27.163 1.00 91.38 196 TRP A O 1
ATOM 1642 N N . ALA A 1 197 ? -23.994 1.080 25.356 1.00 90.44 197 ALA A N 1
ATOM 1643 C CA . ALA A 1 197 ? -25.436 0.964 25.138 1.00 90.44 197 ALA A CA 1
ATOM 1644 C C . ALA A 1 197 ? -26.158 0.345 26.348 1.00 90.44 197 ALA A C 1
ATOM 1646 O O . ALA A 1 197 ? -27.201 0.840 26.772 1.00 90.44 197 ALA A O 1
ATOM 1647 N N . ASN A 1 198 ? -25.575 -0.694 26.954 1.00 90.44 198 ASN A N 1
ATOM 1648 C CA . ASN A 1 198 ? -26.132 -1.323 28.153 1.00 90.44 198 ASN A CA 1
ATOM 1649 C C . ASN A 1 198 ? -26.104 -0.384 29.368 1.00 90.44 198 ASN A C 1
ATOM 1651 O O . ASN A 1 198 ? -27.078 -0.324 30.118 1.00 90.44 198 ASN A O 1
ATOM 1655 N N . ASN A 1 199 ? -25.012 0.366 29.553 1.00 86.50 199 ASN A N 1
ATOM 1656 C CA . ASN A 1 199 ? -24.906 1.354 30.627 1.00 86.50 199 ASN A CA 1
ATOM 1657 C C . ASN A 1 199 ? -25.927 2.490 30.438 1.00 86.50 199 ASN A C 1
ATOM 1659 O O . ASN A 1 199 ? -26.637 2.850 31.372 1.00 86.50 199 ASN A O 1
ATOM 1663 N N . LEU A 1 200 ? -26.074 2.993 29.210 1.00 83.94 200 LEU A N 1
ATOM 1664 C CA . LEU A 1 200 ? -27.042 4.038 28.893 1.00 83.94 200 LEU A CA 1
ATOM 1665 C C . LEU A 1 200 ? -28.477 3.593 29.188 1.00 83.94 200 LEU A C 1
ATOM 1667 O O . LEU A 1 200 ? -29.216 4.346 29.814 1.00 83.94 200 LEU A O 1
ATOM 1671 N N . ASN A 1 201 ? -28.855 2.365 28.821 1.00 80.88 201 ASN A N 1
ATOM 1672 C CA . ASN A 1 201 ? -30.179 1.827 29.148 1.00 80.88 201 ASN A CA 1
ATOM 1673 C C . ASN A 1 201 ? -30.430 1.821 30.663 1.00 80.88 201 ASN A C 1
ATOM 1675 O O . ASN A 1 201 ? -31.460 2.315 31.117 1.00 80.88 201 ASN A O 1
ATOM 1679 N N . PHE A 1 202 ? -29.460 1.348 31.450 1.00 81.25 202 PHE A N 1
ATOM 1680 C CA . PHE A 1 202 ? -29.552 1.355 32.911 1.00 81.25 202 PHE A CA 1
ATOM 1681 C C . PHE A 1 202 ? -29.669 2.776 33.492 1.00 81.25 202 PHE A C 1
ATOM 1683 O O . PHE A 1 202 ? -30.496 3.033 34.371 1.00 81.25 202 PHE A O 1
ATOM 1690 N N . LEU A 1 203 ? -28.861 3.721 33.002 1.00 79.38 203 LEU A N 1
ATOM 1691 C CA . LEU A 1 203 ? -28.900 5.116 33.446 1.00 79.38 203 LEU A CA 1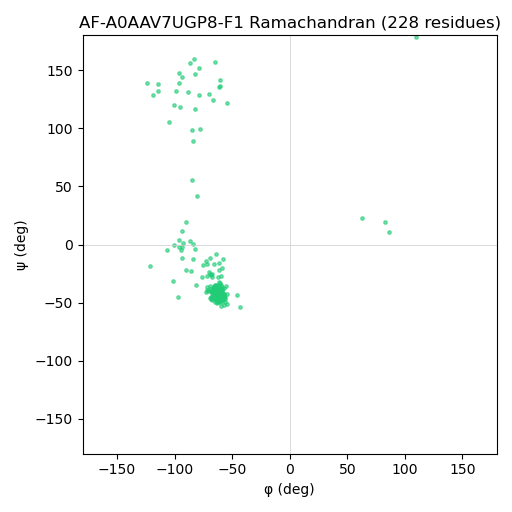
ATOM 1692 C C . LEU A 1 203 ? -30.233 5.783 33.094 1.00 79.38 203 LEU A C 1
ATOM 1694 O O . LEU A 1 203 ? -30.820 6.472 33.926 1.00 79.38 203 LEU A O 1
ATOM 1698 N N . CYS A 1 204 ? -30.750 5.546 31.892 1.00 77.62 204 CYS A N 1
ATOM 1699 C CA . CYS A 1 204 ? -32.055 6.043 31.481 1.00 77.62 204 CYS A CA 1
ATOM 1700 C C . CYS A 1 204 ? -33.172 5.489 32.377 1.00 77.62 204 CYS A C 1
ATOM 1702 O O . CYS A 1 204 ? -33.959 6.270 32.908 1.00 77.62 204 CYS A O 1
ATOM 1704 N N . GLU A 1 205 ? -33.219 4.176 32.615 1.00 79.56 205 GLU A N 1
ATOM 1705 C CA . GLU A 1 205 ? -34.238 3.547 33.471 1.00 79.56 205 GLU A CA 1
ATOM 1706 C C . GLU A 1 205 ? -34.196 4.046 34.924 1.00 79.56 205 GLU A C 1
ATOM 1708 O O . GLU A 1 205 ? -35.239 4.246 35.553 1.00 79.56 205 GLU A O 1
ATOM 1713 N N . SER A 1 206 ? -33.000 4.274 35.466 1.00 78.25 206 SER A N 1
ATOM 1714 C CA . SER A 1 206 ? -32.814 4.684 36.862 1.00 78.25 206 SER A CA 1
ATOM 1715 C C . SER A 1 206 ? -33.023 6.182 37.098 1.00 78.25 206 SER A C 1
ATOM 1717 O O . SER A 1 206 ? -33.543 6.559 38.154 1.00 78.25 206 SER A O 1
ATOM 1719 N N . HIS A 1 207 ? -32.651 7.039 36.140 1.00 73.00 207 HIS A N 1
ATOM 1720 C CA . HIS A 1 207 ? -32.670 8.495 36.314 1.00 73.00 207 HIS A CA 1
ATOM 1721 C C . HIS A 1 207 ? -33.872 9.198 35.676 1.00 73.00 207 HIS A C 1
ATOM 1723 O O . HIS A 1 207 ? -34.331 10.186 36.247 1.00 73.00 207 HIS A O 1
ATOM 1729 N N . LEU A 1 208 ? -34.436 8.705 34.563 1.00 74.19 208 LEU A N 1
ATOM 1730 C CA . LEU A 1 208 ? -35.608 9.346 33.932 1.00 74.19 208 LEU A CA 1
ATOM 1731 C C . LEU A 1 208 ? -36.886 9.197 34.769 1.00 74.19 208 LEU A C 1
ATOM 1733 O O . LEU A 1 208 ? -37.795 10.013 34.657 1.00 74.19 208 LEU A O 1
ATOM 1737 N N . ASN A 1 209 ? -36.946 8.179 35.629 1.00 76.19 209 ASN A N 1
ATOM 1738 C CA . ASN A 1 209 ? -38.075 7.942 36.531 1.00 76.19 209 ASN A CA 1
ATOM 1739 C C . ASN A 1 209 ? -38.022 8.784 37.817 1.00 76.19 209 ASN A C 1
ATOM 1741 O O . ASN A 1 209 ? -38.931 8.715 38.645 1.00 76.19 209 ASN A O 1
ATOM 1745 N N . GLN A 1 210 ? -36.960 9.563 38.022 1.00 75.81 210 GLN A N 1
ATOM 1746 C CA . GLN A 1 210 ? -36.801 10.400 39.205 1.00 75.81 210 GLN A CA 1
ATOM 1747 C C . GLN A 1 210 ? -37.324 11.825 38.941 1.00 75.81 210 GLN A C 1
ATOM 1749 O O . GLN A 1 210 ? -37.162 12.349 37.838 1.00 75.81 210 GLN A O 1
ATOM 1754 N N . PRO A 1 211 ? -37.938 12.486 39.942 1.00 78.38 211 PRO A N 1
ATOM 1755 C CA . PRO A 1 211 ? -38.442 13.847 39.780 1.00 78.38 211 PRO A CA 1
ATOM 1756 C C . PRO A 1 211 ? -37.306 14.820 39.439 1.00 78.38 211 PRO A C 1
ATOM 1758 O O . PRO A 1 211 ? -36.236 14.769 40.043 1.00 78.38 211 PRO A O 1
ATOM 1761 N N . ILE A 1 212 ? -37.561 15.716 38.477 1.00 77.19 212 ILE A N 1
ATOM 1762 C CA . ILE A 1 212 ? -36.577 16.680 37.948 1.00 77.19 212 ILE A CA 1
ATOM 1763 C C . ILE A 1 212 ? -36.092 17.644 39.035 1.00 77.19 212 ILE A C 1
ATOM 1765 O O . ILE A 1 212 ? -34.928 18.024 39.029 1.00 77.19 212 ILE A O 1
ATOM 1769 N N . LEU A 1 213 ? -36.973 18.025 39.962 1.00 80.12 213 LEU A N 1
ATOM 1770 C CA . LEU A 1 213 ? -36.682 18.912 41.083 1.00 80.12 213 LEU A CA 1
ATOM 1771 C C . LEU A 1 213 ? -36.921 18.160 42.392 1.00 80.12 213 LEU A C 1
ATOM 1773 O O . LEU A 1 213 ? -37.999 17.596 42.597 1.00 80.12 213 LEU A O 1
ATOM 1777 N N . ARG A 1 214 ? -35.935 18.184 43.285 1.00 75.12 214 ARG A N 1
ATOM 1778 C CA . ARG A 1 214 ? -36.068 17.755 44.679 1.00 75.12 214 ARG A CA 1
ATOM 1779 C C . ARG A 1 214 ? -35.878 18.962 45.583 1.00 75.12 214 ARG A C 1
ATOM 1781 O O . ARG A 1 214 ? -34.949 19.732 45.383 1.00 75.12 214 ARG A O 1
ATOM 1788 N N . GLY A 1 215 ? -36.782 19.142 46.541 1.00 75.75 215 GLY A N 1
ATOM 1789 C CA . GLY A 1 215 ? -36.613 20.129 47.604 1.00 75.75 215 GLY A CA 1
ATOM 1790 C C . GLY A 1 215 ? -35.860 19.500 48.769 1.00 75.75 215 GLY A C 1
ATOM 1791 O O . GLY A 1 215 ? -36.220 18.401 49.192 1.00 75.75 215 GLY A O 1
ATOM 1792 N N . ASP A 1 216 ? -34.835 20.178 49.262 1.00 75.62 216 ASP A N 1
ATOM 1793 C CA . ASP A 1 216 ? -34.151 19.821 50.501 1.00 75.62 216 ASP A CA 1
ATOM 1794 C C . ASP A 1 216 ? -34.915 20.383 51.727 1.00 75.62 216 ASP A C 1
ATOM 1796 O O . ASP A 1 216 ? -35.728 21.305 51.603 1.00 75.62 216 ASP A O 1
ATOM 1800 N N . GLU A 1 217 ? -34.678 19.824 52.918 1.00 76.56 217 GLU A N 1
ATOM 1801 C CA . GLU A 1 217 ? -35.299 20.248 54.187 1.00 76.56 217 GLU A CA 1
ATOM 1802 C C . GLU A 1 217 ? -35.021 21.725 54.551 1.00 76.56 217 GLU A C 1
ATOM 1804 O O . GLU A 1 217 ? -35.768 22.333 55.321 1.00 76.56 217 GLU A O 1
ATOM 1809 N N . HIS A 1 218 ? -33.985 22.329 53.971 1.00 79.31 218 HIS A N 1
ATOM 1810 C CA . HIS A 1 218 ? -33.584 23.727 54.109 1.00 79.31 218 HIS A CA 1
ATOM 1811 C C . HIS A 1 218 ? -34.165 24.655 53.025 1.00 79.31 218 HIS A C 1
ATOM 1813 O O . HIS A 1 218 ? -33.919 25.863 53.062 1.00 79.31 218 HIS A O 1
ATOM 1819 N N . GLY A 1 219 ? -34.976 24.133 52.096 1.00 77.69 219 GLY A N 1
ATOM 1820 C CA . GLY A 1 219 ? -35.680 24.920 51.079 1.00 77.69 219 GLY A CA 1
ATOM 1821 C C . GLY A 1 219 ? -34.887 25.196 49.799 1.00 77.69 219 GLY A C 1
ATOM 1822 O O . GLY A 1 219 ? -35.340 26.006 48.985 1.00 77.69 219 GLY A O 1
ATOM 1823 N N . PHE A 1 220 ? -33.737 24.543 49.586 1.00 79.50 220 PHE A N 1
ATOM 1824 C CA . PHE A 1 220 ? -33.053 24.575 48.293 1.00 79.50 220 PHE A CA 1
ATOM 1825 C C . PHE A 1 220 ? -33.664 23.553 47.329 1.00 79.50 220 PHE A C 1
ATOM 1827 O O . PHE A 1 220 ? -34.123 22.484 47.726 1.00 79.50 220 PHE A O 1
ATOM 1834 N N . PHE A 1 221 ? -33.676 23.893 46.040 1.00 78.94 221 PHE A N 1
ATOM 1835 C CA . PHE A 1 221 ? -34.090 22.980 44.980 1.00 78.94 221 PHE A CA 1
ATOM 1836 C C . PHE A 1 221 ? -32.854 22.392 44.305 1.00 78.94 221 PHE A C 1
ATOM 1838 O O . PHE A 1 221 ? -32.059 23.123 43.715 1.00 78.94 221 PHE A O 1
ATOM 1845 N N . GLU A 1 222 ? -32.722 21.073 44.354 1.00 75.88 222 GLU A N 1
ATOM 1846 C CA . GLU A 1 222 ? -31.740 20.319 43.586 1.00 75.88 222 GLU A CA 1
ATOM 1847 C C . GLU A 1 222 ? -32.378 19.783 42.307 1.00 75.88 222 GLU A C 1
ATOM 1849 O O . GLU A 1 222 ? -33.520 19.311 42.299 1.00 75.88 222 GLU A O 1
ATOM 1854 N N . VAL A 1 223 ? -31.630 19.851 41.209 1.00 74.88 223 VAL A N 1
ATOM 1855 C CA . VAL A 1 223 ? -32.051 19.319 39.914 1.00 74.88 223 VAL A CA 1
ATOM 1856 C C . VAL A 1 223 ? -31.434 17.946 39.682 1.00 74.88 223 VAL A C 1
ATOM 1858 O O . VAL A 1 223 ? -30.230 17.762 39.828 1.00 74.88 223 VAL A O 1
ATOM 1861 N N . ASN A 1 224 ? -32.246 16.981 39.266 1.00 69.56 224 ASN A N 1
ATOM 1862 C CA . ASN A 1 224 ? -31.808 15.622 38.942 1.00 69.56 224 ASN A CA 1
ATOM 1863 C C . ASN A 1 224 ? -31.191 15.525 37.525 1.00 69.56 224 ASN A C 1
ATOM 1865 O O . ASN A 1 224 ? -31.456 14.590 36.769 1.00 69.56 224 ASN A O 1
ATOM 1869 N N . PHE A 1 225 ? -30.378 16.508 37.134 1.00 69.12 225 PHE A N 1
ATOM 1870 C CA . PHE A 1 225 ? -29.555 16.418 35.928 1.00 69.12 225 PHE A CA 1
ATOM 1871 C C . PHE A 1 225 ? -28.271 15.673 36.283 1.00 69.12 225 PHE A C 1
ATOM 1873 O O . PHE A 1 225 ? -27.284 16.262 36.721 1.00 69.12 225 PHE A O 1
ATOM 1880 N N . ASN A 1 226 ? -28.306 14.345 36.164 1.00 65.38 226 ASN A N 1
ATOM 1881 C CA . ASN A 1 226 ? -27.097 13.549 36.309 1.00 65.38 226 ASN A CA 1
ATOM 1882 C C . ASN A 1 226 ? -26.157 13.866 35.132 1.00 65.38 226 ASN A C 1
ATOM 1884 O O . ASN A 1 226 ? -26.532 13.669 33.981 1.00 65.38 226 ASN A O 1
ATOM 1888 N N . HIS A 1 227 ? -24.922 14.282 35.428 1.00 65.69 227 HIS A N 1
ATOM 1889 C CA . HIS A 1 227 ? -23.866 14.593 34.450 1.00 65.69 227 HIS A CA 1
ATOM 1890 C C . HIS A 1 227 ? -23.521 13.410 33.509 1.00 65.69 227 HIS A C 1
ATOM 1892 O O . HIS A 1 227 ? -22.815 13.564 32.517 1.00 65.69 227 HIS A O 1
ATOM 1898 N N . GLN A 1 228 ? -23.987 12.196 33.812 1.00 59.91 228 GLN A N 1
ATOM 1899 C CA . GLN A 1 228 ? -23.872 11.034 32.923 1.00 59.91 228 GLN A CA 1
ATOM 1900 C C . GLN A 1 228 ? -24.990 10.949 31.862 1.00 59.91 228 GLN A C 1
ATOM 1902 O O . GLN A 1 228 ? -24.875 10.155 30.931 1.00 59.91 228 GLN A O 1
ATOM 1907 N N . VAL A 1 229 ? -26.061 11.740 31.997 1.00 57.72 229 VAL A N 1
ATOM 1908 C CA . VAL A 1 229 ? -27.266 11.735 31.138 1.00 57.72 229 VAL A CA 1
ATOM 1909 C C . VAL A 1 229 ? -27.513 13.104 30.472 1.00 57.72 229 VAL A C 1
ATOM 1911 O O . VAL A 1 229 ? -28.215 13.172 29.463 1.00 57.72 229 VAL A O 1
ATOM 1914 N N . THR A 1 230 ? -26.914 14.179 30.997 1.00 48.28 230 THR A N 1
ATOM 1915 C CA . THR A 1 230 ? -26.857 15.542 30.421 1.00 48.28 230 THR A CA 1
ATOM 1916 C C . THR A 1 230 ? -25.428 15.964 30.158 1.00 48.28 230 THR A C 1
ATOM 1918 O O . THR A 1 230 ? -25.180 16.519 29.066 1.00 48.28 230 THR A O 1
#

InterPro domains:
  IPR013594 Dynein heavy chain, tail [PF08385] (2-229)
  IPR026983 Dynein heavy chain [PTHR46532] (2-229)

Mean predicted aligned error: 8.46 Å

Secondary structure (DSSP, 8-state):
-HHHHHHHHHHHHHHHHHHHHHHHHH--S-TT-TT--HHHHHHHHHHHHHHHHHHHHHHHHHHHHHT-SSHHHHHHHHHHTGGGGGSHHHHHHHTTHHHHHHHHHHHHHHHHHHHHHHHHHHHHTT---SSTT--HHHHHHHHHHHHHHHHHHHHHHGGGS-GGGG-SHHHHHHHHHHHHHHHHHHHHHHHHHHHHHHHHHHHHHHHTTS-SEEE-TTSPEEE---TTT-

Radius of gyration: 31.27 Å; Cα contacts (8 Å, |Δi|>4): 128; chains: 1; bounding box: 59×42×106 Å

Sequence (230 aa):
MRGKILSEEIHIMNEEFQEIWRVFQESKYDPLDYRNMEFLHDYKRYTQQMNAFDHHLANILNVAFNESNGLDSAFKVLQIFGSLLERPIINSLFYPNYAVLLSMFEKEINCCKKIYHNQKQELSNGCDVLHKNMPFTAGNLKWSQELRDRILGQRTSFKHVNHQALQTDEASLVFQKCDELLQLLDKHDNEIYTAWANNLNFLCESHLNQPILRGDEHGFFEVNFNHQVT

Organism: Pleurodeles waltl (NCBI:txid8319)

Foldseek 3Di:
DVVVVLVVVVVVLVVVLVVLVVCVVPDPDDCPPPVDCPNVVSVVVNVVSVLVVLLVVLVSLVVQLVPAPALVSNLVSCVVCLVSCVPPSSVVSCLVCLVVNLVRLLVLLVVLVVVVVVVVVCVVVVNQDQDPPDGSLVNLLVVLVVSVCVSVVSVVSCVSPDVVSCPDPSNVVSVVSSVVSNVVSVVSNCVSVVVVVVVLVVCCVVQVPDDQWDADPVGDIDGSPDPSND

pLDDT: mean 88.44, std 8.66, range [48.28, 98.12]

Nearest PDB structures (foldseek):
  8bx8-assembly1_B  TM=9.028E-01  e=6.305E-08  Tetrahymena thermophila
  7k5b-assembly1_B  TM=9.026E-01  e=2.064E-07  Tetrahymena thermophila
  7z8k-assembly1_e  TM=6.283E-01  e=2.948E-04  Homo sapiens
  6f38-assembly1_n  TM=6.175E-01  e=6.501E-04  Homo sapiens
  6f38-assembly1_m  TM=5.816E-01  e=9.188E-04  Homo sapiens

Solvent-accessible surface area (backbone atoms only — not comparable to full-atom values): 13159 Å² total; per-residue (Å²): 117,64,68,60,54,55,51,49,52,54,48,51,53,51,53,55,50,51,56,60,51,44,54,66,74,72,52,85,74,63,86,81,42,89,86,59,60,64,57,59,51,52,50,50,53,49,53,54,49,54,52,51,48,35,55,51,52,30,50,52,49,50,51,55,43,74,70,34,89,48,66,74,48,32,51,50,48,50,60,75,43,45,78,54,50,75,38,68,66,22,30,66,73,44,51,73,51,51,59,52,54,50,51,54,49,46,53,51,48,52,51,51,52,49,54,51,52,52,51,57,50,41,48,74,73,68,54,62,81,79,41,88,96,44,57,54,63,60,20,53,48,49,52,50,48,54,56,48,51,55,54,48,56,58,59,57,59,54,75,80,48,73,63,76,78,54,70,39,72,68,45,48,52,48,53,49,56,46,52,54,53,53,51,51,47,54,52,50,46,50,54,50,50,51,54,50,53,54,49,50,52,53,49,48,66,65,50,71,78,47,66,61,67,41,76,47,101,86,72,50,77,46,66,63,71,50,81,93,82,105